Protein AF-A0A0D8HEV3-F1 (afdb_monomer_lite)

InterPro domains:
  IPR001387 Cro/C1-type, helix-turn-helix domain [PF01381] (173-225)
  IPR001387 Cro/C1-type, helix-turn-helix domain [PS50943] (173-229)
  IPR001387 Cro/C1-type, helix-turn-helix domain [SM00530] (172-228)
  IPR001387 Cro/C1-type, helix-turn-helix domain [cd00093] (172-222)
  IPR009241 Toxin HigB-like [PF05973] (32-126)
  IPR010982 Lambda repressor-like, DNA-binding domain superfamily [G3DSA:1.10.260.40] (153-231)
  IPR010982 Lambda repressor-like, DNA-binding domain superfamily [SSF47413] (171-234)

Organism: NCBI:txid1280514

Radius of gyration: 21.29 Å; chains: 1; bounding box: 44×79×55 Å

Secondary structure (DSSP, 8-state):
------------HHHHHHTTSPEEE-TTTHHHHHHS-HHHHHHHHHHHHHHHHHGGG--TTTEEE-TTSSSTTEEEEEE--TTS--EEEEEEE-TTSEEEEEEEEE--S-HHHHHHHHHHHHHHHHHHHHHHHTT-------HHHHHHHS---HHHHHHHHHHHHHHHHHHHHHHHHHHTT--HHHHHHHHTS-HHHHHHHHTT---THHHHHHHHHHHHTT-----EEEETTEEEE--

Foldseek 3Di:
DDDDDDPDPPPDPVVVVVQPWAWEFCPACLVVLVVDDQLVNLLVLLLRVVCRVQPPNPDPPQKDFDVPAPDRQWMWGFGDDPPDKTKIWIWGQDPSRYTYTFDIDIDDPDVPVVCVPCRVRSNVSVVVVVVVVVPDDDDGCTPVVSCVVPNHDPVSSVVSNVQVLLLVLLCVVVVVCVVVVHDLCRVCVVVVHDSVVNVCSSRSVDPCPPVVVVQVVQVVVVHGDWDWDDDPNDIDTRD

Structure (mmCIF, N/CA/C/O backbone):
data_AF-A0A0D8HEV3-F1
#
_entry.id   AF-A0A0D8HEV3-F1
#
loop_
_atom_site.group_PDB
_atom_site.id
_atom_site.type_symbol
_atom_site.label_atom_id
_atom_site.label_alt_id
_atom_site.label_comp_id
_atom_site.label_asym_id
_atom_site.label_entity_id
_atom_site.label_seq_id
_atom_site.pdbx_PDB_ins_code
_atom_site.Cartn_x
_atom_site.Cartn_y
_atom_site.Cartn_z
_atom_site.occupancy
_atom_site.B_iso_or_equiv
_atom_site.auth_seq_id
_atom_site.auth_comp_id
_atom_site.auth_asym_id
_atom_site.auth_atom_id
_atom_site.pdbx_PDB_model_num
ATOM 1 N N . MET A 1 1 ? 7.709 -61.699 -7.935 1.00 41.88 1 MET A N 1
ATOM 2 C CA . MET A 1 1 ? 7.202 -60.574 -8.750 1.00 41.88 1 MET A CA 1
ATOM 3 C C . MET A 1 1 ? 6.383 -59.634 -7.873 1.00 41.88 1 MET A C 1
ATOM 5 O O . MET A 1 1 ? 5.167 -59.719 -7.858 1.00 41.88 1 MET A O 1
ATOM 9 N N . LEU A 1 2 ? 7.050 -58.771 -7.108 1.00 40.12 2 LEU A N 1
ATOM 10 C CA . LEU A 1 2 ? 6.426 -57.695 -6.330 1.00 40.12 2 LEU A CA 1
ATOM 11 C C . LEU A 1 2 ? 7.247 -56.441 -6.622 1.00 40.12 2 LEU A C 1
ATOM 13 O O . LEU A 1 2 ? 8.212 -56.131 -5.932 1.00 40.12 2 LEU A O 1
ATOM 17 N N . GLY A 1 3 ? 6.958 -55.828 -7.766 1.00 36.72 3 GLY A N 1
ATOM 18 C CA . GLY A 1 3 ? 7.695 -54.690 -8.292 1.00 36.72 3 GLY A CA 1
ATOM 19 C C . GLY A 1 3 ? 6.811 -53.452 -8.344 1.00 36.72 3 GLY A C 1
ATOM 20 O O . GLY A 1 3 ? 5.827 -53.441 -9.071 1.00 36.72 3 GLY A O 1
ATOM 21 N N . LYS A 1 4 ? 7.249 -52.413 -7.625 1.00 47.34 4 LYS A N 1
ATOM 22 C CA . LYS A 1 4 ? 6.992 -50.986 -7.879 1.00 47.34 4 LYS A CA 1
ATOM 23 C C . LYS A 1 4 ? 5.541 -50.489 -7.785 1.00 47.34 4 LYS A C 1
ATOM 25 O O . LYS A 1 4 ? 4.960 -50.116 -8.793 1.00 47.34 4 LYS A O 1
ATOM 30 N N . VAL A 1 5 ? 5.042 -50.295 -6.562 1.00 44.47 5 VAL A N 1
ATOM 31 C CA . VAL A 1 5 ? 4.088 -49.205 -6.262 1.00 44.47 5 VAL A CA 1
ATOM 32 C C . VAL A 1 5 ? 4.357 -48.675 -4.845 1.00 44.47 5 VAL A C 1
ATOM 34 O O . VAL A 1 5 ? 3.614 -48.966 -3.920 1.00 44.47 5 VAL A O 1
ATOM 37 N N . SER A 1 6 ? 5.473 -47.970 -4.623 1.00 41.97 6 SER A N 1
ATOM 38 C CA . SER A 1 6 ? 5.705 -47.253 -3.348 1.00 41.97 6 SER A CA 1
ATOM 39 C C . SER A 1 6 ? 6.809 -46.187 -3.443 1.00 41.97 6 SER A C 1
ATOM 41 O O . SER A 1 6 ? 7.627 -46.038 -2.538 1.00 41.97 6 SER A O 1
ATOM 43 N N . GLN A 1 7 ? 6.868 -45.437 -4.542 1.00 44.56 7 GLN A N 1
ATOM 44 C CA . GLN A 1 7 ? 7.720 -44.244 -4.640 1.00 44.56 7 GLN A CA 1
ATOM 45 C C . GLN A 1 7 ? 6.965 -43.154 -5.398 1.00 44.56 7 GLN A C 1
ATOM 47 O O . GLN A 1 7 ? 7.212 -42.937 -6.577 1.00 44.56 7 GLN A O 1
ATOM 52 N N . LEU A 1 8 ? 5.988 -42.523 -4.742 1.00 42.38 8 LEU A N 1
ATOM 53 C CA . LEU A 1 8 ? 5.342 -41.308 -5.259 1.00 42.38 8 LEU A CA 1
ATOM 54 C C . LEU A 1 8 ? 4.633 -40.490 -4.166 1.00 42.38 8 LEU A C 1
ATOM 56 O O . LEU A 1 8 ? 3.624 -39.851 -4.426 1.00 42.38 8 LEU A O 1
ATOM 60 N N . LEU A 1 9 ? 5.156 -40.494 -2.934 1.00 39.75 9 LEU A N 1
ATOM 61 C CA . LEU A 1 9 ? 4.653 -39.645 -1.843 1.00 39.75 9 LEU A CA 1
ATOM 62 C C . LEU A 1 9 ? 5.797 -39.076 -0.992 1.00 39.75 9 LEU A C 1
ATOM 64 O O . LEU A 1 9 ? 5.834 -39.223 0.224 1.00 39.75 9 LEU A O 1
ATOM 68 N N . SER A 1 10 ? 6.733 -38.394 -1.644 1.00 40.28 10 SER A N 1
ATOM 69 C CA . SER A 1 10 ? 7.584 -37.400 -0.982 1.00 40.28 10 SER A CA 1
ATOM 70 C C . SER A 1 10 ? 7.535 -36.092 -1.771 1.00 40.28 10 SER A C 1
ATOM 72 O O . SER A 1 10 ? 8.560 -35.555 -2.182 1.00 40.28 10 SER A O 1
ATOM 74 N N . TYR A 1 11 ? 6.320 -35.605 -2.042 1.00 42.97 11 TYR A N 1
ATOM 75 C CA . TYR A 1 11 ? 6.133 -34.207 -2.412 1.00 42.97 11 TYR A CA 1
ATOM 76 C C . TYR A 1 11 ? 6.361 -33.389 -1.143 1.00 42.97 11 TYR A C 1
ATOM 78 O O . TYR A 1 11 ? 5.596 -33.471 -0.185 1.00 42.97 11 TYR A O 1
ATOM 86 N N . THR A 1 12 ? 7.483 -32.680 -1.103 1.00 38.09 12 THR A N 1
ATOM 87 C CA . THR A 1 12 ? 7.842 -31.791 -0.003 1.00 38.09 12 THR A CA 1
ATOM 88 C C . THR A 1 12 ? 6.762 -30.710 0.162 1.00 38.09 12 THR A C 1
ATOM 90 O O . THR A 1 12 ? 6.308 -30.152 -0.840 1.00 38.09 12 THR A O 1
ATOM 93 N N . PRO A 1 13 ? 6.351 -30.360 1.397 1.00 46.06 13 PRO A N 1
ATOM 94 C CA . PRO A 1 13 ? 5.347 -29.318 1.642 1.00 46.06 13 PRO A CA 1
ATOM 95 C C . PRO A 1 13 ? 5.717 -27.958 1.022 1.00 46.06 13 PRO A C 1
ATOM 97 O O . PRO A 1 13 ? 4.826 -27.188 0.683 1.00 46.06 13 PRO A O 1
ATOM 100 N N . TYR A 1 14 ? 7.003 -27.698 0.766 1.00 38.72 14 TYR A N 1
ATOM 101 C CA . TYR A 1 14 ? 7.484 -26.497 0.075 1.00 38.72 14 TYR A CA 1
ATOM 102 C C . TYR A 1 14 ? 6.877 -26.286 -1.322 1.00 38.72 14 TYR A C 1
ATOM 104 O O . TYR A 1 14 ? 6.535 -25.157 -1.655 1.00 38.72 14 TYR A O 1
ATOM 112 N N . MET A 1 15 ? 6.662 -27.347 -2.109 1.00 43.66 15 MET A N 1
ATOM 113 C CA . MET A 1 15 ? 6.097 -27.223 -3.465 1.00 43.66 15 MET A CA 1
ATOM 114 C C . MET A 1 15 ? 4.649 -26.718 -3.468 1.00 43.66 15 MET A C 1
ATOM 116 O O . MET A 1 15 ? 4.245 -26.041 -4.406 1.00 43.66 15 MET A O 1
ATOM 120 N N . LEU A 1 16 ? 3.863 -27.011 -2.427 1.00 43.81 16 LEU A N 1
ATOM 121 C CA . LEU A 1 16 ? 2.491 -26.502 -2.312 1.00 43.81 16 LEU A CA 1
ATOM 122 C C . LEU A 1 16 ? 2.462 -25.022 -1.898 1.00 43.81 16 LEU A C 1
ATOM 124 O O . LEU A 1 16 ? 1.586 -24.292 -2.352 1.00 43.81 16 LEU A O 1
ATOM 128 N N . TYR A 1 17 ? 3.429 -24.560 -1.096 1.00 51.31 17 TYR A N 1
ATOM 129 C CA . TYR A 1 17 ? 3.538 -23.148 -0.706 1.00 51.31 17 TYR A CA 1
ATOM 130 C C . TYR A 1 17 ? 3.984 -22.252 -1.867 1.00 51.31 17 TYR A C 1
ATOM 132 O O . TYR A 1 17 ? 3.418 -21.175 -2.046 1.00 51.31 17 TYR A O 1
ATOM 140 N N . THR A 1 18 ? 4.932 -22.702 -2.696 1.00 49.38 18 THR A N 1
ATOM 141 C CA . THR A 1 18 ? 5.424 -21.925 -3.850 1.00 49.38 18 THR A CA 1
ATOM 142 C C . THR A 1 18 ? 4.330 -21.642 -4.886 1.00 49.38 18 THR A C 1
ATOM 144 O O . THR A 1 18 ? 4.354 -20.605 -5.530 1.00 49.38 18 THR A O 1
ATOM 147 N N . VAL A 1 19 ? 3.328 -22.517 -5.020 1.00 52.00 19 VAL A N 1
ATOM 148 C CA . VAL A 1 19 ? 2.248 -22.374 -6.019 1.00 52.00 19 VAL A CA 1
ATOM 149 C C . VAL A 1 19 ? 1.100 -21.464 -5.533 1.00 52.00 19 VAL A C 1
ATOM 151 O O . VAL A 1 19 ? 0.225 -21.091 -6.314 1.00 52.00 19 VAL A O 1
ATOM 154 N N . LEU A 1 20 ? 1.074 -21.089 -4.248 1.00 58.97 20 LEU A N 1
ATOM 155 C CA . LEU A 1 20 ? -0.033 -20.332 -3.641 1.00 58.97 20 LEU A CA 1
ATOM 156 C C . LEU A 1 20 ? 0.286 -18.860 -3.342 1.00 58.97 20 LEU A C 1
ATOM 158 O O . LEU A 1 20 ? -0.647 -18.086 -3.103 1.00 58.97 20 LEU A O 1
ATOM 162 N N . LEU A 1 21 ? 1.562 -18.472 -3.347 1.00 73.69 21 LEU A N 1
ATOM 163 C CA . LEU A 1 21 ? 1.994 -17.105 -3.051 1.00 73.69 21 LEU A CA 1
ATOM 164 C C . LEU A 1 21 ? 1.842 -16.188 -4.270 1.00 73.69 21 LEU A C 1
ATOM 166 O O . LEU A 1 21 ? 1.850 -16.640 -5.413 1.00 73.69 21 LEU A O 1
ATOM 170 N N . TRP A 1 22 ? 1.662 -14.892 -4.013 1.00 88.50 22 TRP A N 1
ATOM 171 C CA . TRP A 1 22 ? 1.766 -13.880 -5.060 1.00 88.50 22 TRP A CA 1
ATOM 172 C C . TRP A 1 22 ? 3.236 -13.584 -5.341 1.00 88.50 22 TRP A C 1
ATOM 174 O O . TRP A 1 22 ? 4.049 -13.563 -4.424 1.00 88.50 22 TRP A O 1
ATOM 184 N N . GLU A 1 23 ? 3.572 -13.305 -6.592 1.00 90.94 23 GLU A N 1
ATOM 185 C CA . GLU A 1 23 ? 4.892 -12.811 -6.974 1.00 90.94 23 GLU A CA 1
ATOM 186 C C . GLU A 1 23 ? 4.846 -11.310 -7.270 1.00 90.94 23 GLU A C 1
ATOM 188 O O . GLU A 1 23 ? 3.782 -10.719 -7.470 1.00 90.94 23 GLU A O 1
ATOM 193 N N . VAL A 1 24 ? 6.016 -10.675 -7.303 1.00 92.56 24 VAL A N 1
ATOM 194 C CA . VAL A 1 24 ? 6.175 -9.295 -7.774 1.00 92.56 24 VAL A CA 1
ATOM 195 C C . VAL A 1 24 ? 7.055 -9.293 -9.017 1.00 92.56 24 VAL A C 1
ATOM 197 O O . VAL A 1 24 ? 8.162 -9.826 -8.995 1.00 92.56 24 VAL A O 1
ATOM 200 N N . ASN A 1 25 ? 6.575 -8.676 -10.094 1.00 93.62 25 ASN A N 1
ATOM 201 C CA . ASN A 1 25 ? 7.342 -8.418 -11.306 1.00 93.62 25 ASN A CA 1
ATOM 202 C C . ASN A 1 25 ? 7.888 -6.986 -11.260 1.00 93.62 25 ASN A C 1
ATOM 204 O O . ASN A 1 25 ? 7.122 -6.022 -11.296 1.00 93.62 25 ASN A O 1
ATOM 208 N N . LEU A 1 26 ? 9.212 -6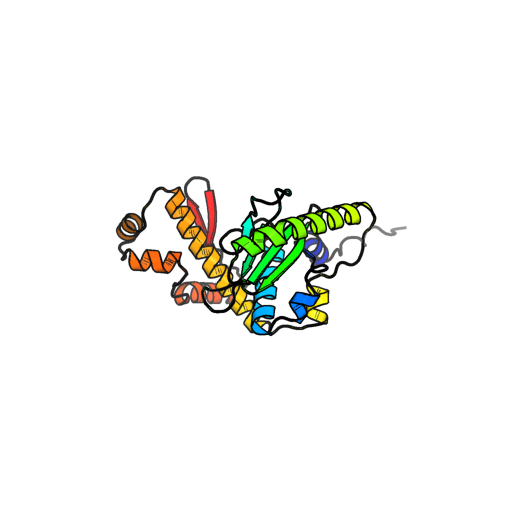.868 -11.195 1.00 94.31 26 LEU A N 1
ATOM 209 C CA . LEU A 1 26 ? 9.954 -5.619 -11.042 1.00 94.31 26 LEU A CA 1
ATOM 210 C C . LEU A 1 26 ? 10.599 -5.137 -12.351 1.00 94.31 26 LEU A C 1
ATOM 212 O O . LEU A 1 26 ? 11.332 -4.151 -12.316 1.00 94.31 26 LEU A O 1
ATOM 216 N N . GLU A 1 27 ? 10.335 -5.791 -13.492 1.00 91.75 27 GLU A N 1
ATOM 217 C CA . GLU A 1 27 ? 10.981 -5.520 -14.791 1.00 91.75 27 GLU A CA 1
ATOM 218 C C . GLU A 1 27 ? 11.031 -4.024 -15.131 1.00 91.75 27 GLU A C 1
ATOM 220 O O . GLU A 1 27 ? 12.071 -3.532 -15.565 1.00 91.75 27 GLU A O 1
ATOM 225 N N . PHE A 1 28 ? 9.938 -3.294 -14.890 1.00 94.50 28 PHE A N 1
ATOM 226 C CA . PHE A 1 28 ? 9.807 -1.890 -15.287 1.00 94.50 28 PHE A CA 1
ATOM 227 C C . PHE A 1 28 ? 10.352 -0.879 -14.272 1.00 94.50 28 PHE A C 1
ATOM 229 O O . PHE A 1 28 ? 10.540 0.284 -14.623 1.00 94.50 28 PHE A O 1
ATOM 236 N N . ILE A 1 29 ? 10.605 -1.289 -13.025 1.00 95.12 29 ILE A N 1
ATOM 237 C CA . ILE A 1 29 ? 11.024 -0.375 -11.946 1.00 95.12 29 ILE A CA 1
ATOM 238 C C . ILE A 1 29 ? 12.372 -0.740 -11.321 1.00 95.12 29 ILE A C 1
ATOM 240 O O . ILE A 1 29 ? 12.812 -0.069 -10.393 1.00 95.12 29 ILE A O 1
ATOM 244 N N . GLU A 1 30 ? 13.035 -1.793 -11.796 1.00 94.38 30 GLU A N 1
ATOM 245 C CA . GLU A 1 30 ? 14.289 -2.282 -11.219 1.00 94.38 30 GLU A CA 1
ATOM 246 C C . GLU A 1 30 ? 15.364 -1.190 -11.147 1.00 94.38 30 GLU A C 1
ATOM 248 O O . GLU A 1 30 ? 15.954 -0.988 -10.088 1.00 94.38 30 GLU A O 1
ATOM 253 N N . SER A 1 31 ? 15.591 -0.438 -12.229 1.00 94.19 31 SER A N 1
ATOM 254 C CA . SER A 1 31 ? 16.591 0.639 -12.230 1.00 94.19 31 SER A CA 1
ATOM 255 C C . SER A 1 31 ? 16.287 1.690 -11.162 1.00 94.19 31 SER A C 1
ATOM 257 O O . SER A 1 31 ? 17.171 2.088 -10.413 1.00 94.19 31 SER A O 1
ATOM 259 N N . TRP A 1 32 ? 15.013 2.062 -11.020 1.00 94.44 32 TRP A N 1
ATOM 260 C CA . TRP A 1 32 ? 14.573 2.980 -9.976 1.00 94.44 32 TRP A CA 1
ATOM 261 C C . TRP A 1 32 ? 14.821 2.410 -8.574 1.00 94.44 32 TRP A C 1
ATOM 263 O O . TRP A 1 32 ? 15.275 3.134 -7.692 1.00 94.44 32 TRP A O 1
ATOM 273 N N . LEU A 1 33 ? 14.598 1.107 -8.367 1.00 94.56 33 LEU A N 1
ATOM 274 C CA . LEU A 1 33 ? 14.912 0.450 -7.097 1.00 94.56 33 LEU A CA 1
ATOM 275 C C . LEU A 1 33 ? 16.406 0.482 -6.778 1.00 94.56 33 LEU A C 1
ATOM 277 O O . LEU A 1 33 ? 16.734 0.550 -5.600 1.00 94.56 33 LEU A O 1
ATOM 281 N N . TYR A 1 34 ? 17.302 0.440 -7.769 1.00 94.88 34 TYR A N 1
ATOM 282 C CA . TYR A 1 34 ? 18.751 0.592 -7.569 1.00 94.88 34 TYR A CA 1
ATOM 283 C C . TYR A 1 34 ? 19.168 2.029 -7.225 1.00 94.88 34 TYR A C 1
ATOM 285 O O . TYR A 1 34 ? 20.137 2.213 -6.488 1.00 94.88 34 TYR A O 1
ATOM 293 N N . ASP A 1 35 ? 18.409 3.027 -7.669 1.00 93.50 35 ASP A N 1
ATOM 294 C CA . ASP A 1 35 ? 18.722 4.442 -7.437 1.00 93.50 35 ASP A CA 1
ATOM 295 C C . ASP A 1 35 ? 18.258 4.960 -6.063 1.00 93.50 35 ASP A C 1
ATOM 297 O O . ASP A 1 35 ? 18.703 6.016 -5.608 1.00 93.50 35 ASP A O 1
ATOM 301 N N . LEU A 1 36 ? 17.380 4.225 -5.370 1.00 91.69 36 LEU A N 1
ATOM 302 C CA . LEU A 1 36 ? 16.915 4.595 -4.030 1.00 91.69 36 LEU A CA 1
ATOM 303 C C . LEU A 1 36 ? 18.047 4.585 -2.995 1.00 91.69 36 LEU A C 1
ATOM 305 O O . LEU A 1 36 ? 18.925 3.717 -3.018 1.00 91.69 36 LEU A O 1
ATOM 309 N N . ASP A 1 37 ? 17.965 5.479 -2.005 1.00 91.69 37 ASP A N 1
ATOM 310 C CA . ASP A 1 37 ? 18.753 5.340 -0.780 1.00 91.69 37 ASP A CA 1
ATOM 311 C C . ASP A 1 37 ? 18.374 4.050 -0.034 1.00 91.69 37 ASP A C 1
ATOM 313 O O . ASP A 1 37 ? 17.287 3.496 -0.218 1.00 91.69 37 ASP A O 1
ATOM 317 N N . GLN A 1 38 ? 19.275 3.559 0.817 1.00 92.88 38 GLN A N 1
ATOM 318 C CA . GLN A 1 38 ? 19.108 2.246 1.439 1.00 92.88 38 GLN A CA 1
ATOM 319 C C . GLN A 1 38 ? 17.831 2.133 2.282 1.00 92.88 38 GLN A C 1
ATOM 321 O O . GLN A 1 38 ? 17.143 1.120 2.196 1.00 92.88 38 GLN A O 1
ATOM 326 N N . ASN A 1 39 ? 17.476 3.170 3.045 1.00 91.38 39 ASN A N 1
ATOM 327 C CA . ASN A 1 39 ? 16.289 3.133 3.895 1.00 91.38 39 ASN A CA 1
ATOM 328 C C . ASN A 1 39 ? 15.008 3.169 3.047 1.00 91.38 39 ASN A C 1
ATOM 330 O O . ASN A 1 39 ? 14.067 2.424 3.314 1.00 91.38 39 ASN A O 1
ATOM 334 N N . SER A 1 40 ? 14.957 4.007 2.007 1.00 91.31 40 SER A N 1
ATOM 335 C CA . SER A 1 40 ? 13.819 4.024 1.077 1.00 91.31 40 SER A CA 1
ATOM 336 C C . SER A 1 40 ? 13.669 2.693 0.341 1.00 91.31 40 SER A C 1
ATOM 338 O O . SER A 1 40 ? 12.555 2.185 0.230 1.00 91.31 40 SER A O 1
ATOM 340 N N . TYR A 1 41 ? 14.777 2.095 -0.104 1.00 94.44 41 TYR A N 1
ATOM 341 C CA . TYR A 1 41 ? 14.788 0.772 -0.725 1.00 94.44 41 TYR A CA 1
ATOM 342 C C . TYR A 1 41 ? 14.237 -0.302 0.223 1.00 94.44 41 TYR A C 1
ATOM 344 O O . TYR A 1 41 ? 13.283 -0.993 -0.125 1.00 94.44 41 TYR A O 1
ATOM 352 N N . GLU A 1 42 ? 14.750 -0.390 1.452 1.00 95.00 42 GLU A N 1
ATOM 353 C CA . GLU A 1 42 ? 14.277 -1.342 2.468 1.00 95.00 42 GLU A CA 1
ATOM 354 C C . GLU A 1 42 ? 12.796 -1.135 2.813 1.00 95.00 42 GLU A C 1
ATOM 356 O O . GLU A 1 42 ? 12.054 -2.097 3.026 1.00 95.00 42 GLU A O 1
ATOM 361 N N . GLN A 1 43 ? 12.328 0.114 2.794 1.00 93.38 43 GLN A N 1
ATOM 362 C CA . GLN A 1 43 ? 10.914 0.435 2.948 1.00 93.38 43 GLN A CA 1
ATOM 363 C C . GLN A 1 43 ? 10.068 -0.071 1.771 1.00 93.38 43 GLN A C 1
ATOM 365 O O . GLN A 1 43 ? 8.967 -0.572 2.001 1.00 93.38 43 GLN A O 1
ATOM 370 N N . VAL A 1 44 ? 10.544 0.033 0.528 1.00 94.31 44 VAL A N 1
ATOM 371 C CA . VAL A 1 44 ? 9.840 -0.546 -0.629 1.00 94.31 44 VAL A CA 1
ATOM 372 C C . VAL A 1 44 ? 9.809 -2.067 -0.530 1.00 94.31 44 VAL A C 1
ATOM 374 O O . VAL A 1 44 ? 8.748 -2.660 -0.702 1.00 94.31 44 VAL A O 1
ATOM 377 N N . ILE A 1 45 ? 10.932 -2.699 -0.184 1.00 96.12 45 ILE A N 1
ATOM 378 C CA . ILE A 1 45 ? 11.028 -4.157 -0.035 1.00 96.12 45 ILE A CA 1
ATOM 379 C C . ILE A 1 45 ? 10.036 -4.670 1.014 1.00 96.12 45 ILE A C 1
ATOM 381 O O . ILE A 1 45 ? 9.313 -5.627 0.749 1.00 96.12 45 ILE A O 1
ATOM 385 N N . ALA A 1 46 ? 9.906 -3.984 2.153 1.00 94.94 46 ALA A N 1
ATOM 386 C CA . ALA A 1 46 ? 8.886 -4.292 3.156 1.00 94.94 46 ALA A CA 1
ATOM 387 C C . ALA A 1 46 ? 7.458 -4.293 2.579 1.00 94.94 46 ALA A C 1
ATOM 389 O O . ALA A 1 46 ? 6.669 -5.190 2.877 1.00 94.94 46 ALA A O 1
ATOM 390 N N . ALA A 1 47 ? 7.117 -3.310 1.742 1.00 94.62 47 ALA A N 1
ATOM 391 C CA . ALA A 1 47 ? 5.799 -3.228 1.117 1.00 94.62 47 ALA A CA 1
ATOM 392 C C . ALA A 1 47 ? 5.585 -4.315 0.047 1.00 94.62 47 ALA A C 1
ATOM 394 O O . ALA A 1 47 ? 4.489 -4.868 -0.047 1.00 94.62 47 ALA A O 1
ATOM 395 N N . LEU A 1 48 ? 6.626 -4.656 -0.721 1.00 95.44 48 LEU A N 1
ATOM 396 C CA . LEU A 1 48 ? 6.587 -5.740 -1.707 1.00 95.44 48 LEU A CA 1
ATOM 397 C C . LEU A 1 48 ? 6.401 -7.110 -1.043 1.00 95.44 48 LEU A C 1
ATOM 399 O O . LEU A 1 48 ? 5.601 -7.905 -1.523 1.00 95.44 48 LEU A O 1
ATOM 403 N N . GLU A 1 49 ? 7.057 -7.372 0.090 1.00 94.56 49 GLU A N 1
ATOM 404 C CA . GLU A 1 49 ? 6.823 -8.599 0.866 1.00 94.56 49 GLU A CA 1
ATOM 405 C C . GLU A 1 49 ? 5.376 -8.687 1.365 1.00 94.56 49 GLU A C 1
ATOM 407 O O . GLU A 1 49 ? 4.741 -9.730 1.248 1.00 94.56 49 GLU A O 1
ATOM 412 N N . LEU A 1 50 ? 4.803 -7.576 1.843 1.00 92.12 50 LEU A N 1
ATOM 413 C CA . LEU A 1 50 ? 3.388 -7.553 2.227 1.00 92.12 50 LEU A CA 1
ATOM 414 C C . LEU A 1 50 ? 2.451 -7.785 1.032 1.00 92.12 50 LEU A C 1
ATOM 416 O O . LEU A 1 50 ? 1.392 -8.391 1.207 1.00 92.12 50 LEU A O 1
ATOM 420 N N . LEU A 1 51 ? 2.814 -7.318 -0.168 1.00 92.81 51 LEU A N 1
ATOM 421 C CA . LEU A 1 51 ? 2.074 -7.613 -1.399 1.00 92.81 51 LEU A CA 1
ATOM 422 C C . LEU A 1 51 ? 2.155 -9.096 -1.775 1.00 92.81 51 LEU A C 1
ATOM 424 O O . LEU A 1 51 ? 1.135 -9.651 -2.169 1.00 92.81 51 LEU A O 1
ATOM 428 N N . ILE A 1 52 ? 3.312 -9.740 -1.616 1.00 91.81 52 ILE A N 1
ATOM 429 C CA . ILE A 1 52 ? 3.480 -11.188 -1.832 1.00 91.81 52 ILE A CA 1
ATOM 430 C C . ILE A 1 52 ? 2.605 -11.983 -0.850 1.00 91.81 52 ILE A C 1
ATOM 432 O O . ILE A 1 52 ? 1.860 -12.880 -1.252 1.00 91.81 52 ILE A O 1
ATOM 436 N N . ASP A 1 53 ? 2.628 -11.602 0.429 1.00 89.06 53 ASP A N 1
ATOM 437 C CA . ASP A 1 53 ? 1.907 -12.304 1.494 1.00 89.06 53 ASP A CA 1
ATOM 438 C C . ASP A 1 53 ? 0.381 -12.167 1.377 1.00 89.06 53 ASP A C 1
ATOM 440 O O . ASP A 1 53 ? -0.372 -13.086 1.706 1.00 89.06 53 ASP A O 1
ATOM 444 N N . ARG A 1 54 ? -0.108 -10.985 0.978 1.00 87.50 54 ARG A N 1
ATOM 445 C CA . ARG A 1 54 ? -1.541 -10.634 1.035 1.00 87.50 54 ARG A CA 1
ATOM 446 C C . ARG A 1 54 ? -2.209 -10.557 -0.333 1.00 87.50 54 ARG A C 1
ATOM 448 O O . ARG A 1 54 ? -3.437 -10.662 -0.412 1.00 87.50 54 ARG A O 1
ATOM 455 N N . GLY A 1 55 ? -1.438 -10.340 -1.394 1.00 90.50 55 GLY A N 1
ATOM 456 C CA . GLY A 1 55 ? -1.947 -10.128 -2.742 1.00 90.50 55 GLY A CA 1
ATOM 457 C C . GLY A 1 55 ? -3.010 -9.021 -2.808 1.00 90.50 55 GLY A C 1
ATOM 458 O O . GLY A 1 55 ? -2.898 -8.008 -2.111 1.00 90.50 55 GLY A O 1
ATOM 459 N N . PRO A 1 56 ? -4.095 -9.220 -3.582 1.00 90.38 56 PRO A N 1
ATOM 460 C CA . PRO A 1 56 ? -5.202 -8.275 -3.730 1.00 90.38 56 PRO A CA 1
ATOM 461 C C . PRO A 1 56 ? -5.925 -7.892 -2.438 1.00 90.38 56 PRO A C 1
ATOM 463 O O . PRO A 1 56 ? -6.670 -6.915 -2.443 1.00 90.38 56 PRO A O 1
ATOM 466 N N . GLN A 1 57 ? -5.734 -8.645 -1.348 1.00 87.88 57 GLN A N 1
ATOM 467 C CA . GLN A 1 57 ? -6.317 -8.327 -0.041 1.00 87.88 57 GLN A CA 1
ATOM 468 C C . GLN A 1 57 ? -5.515 -7.268 0.728 1.00 87.88 57 GLN A C 1
ATOM 470 O O . GLN A 1 57 ? -5.964 -6.791 1.776 1.00 87.88 57 GLN A O 1
ATOM 475 N N . LEU A 1 58 ? -4.330 -6.883 0.237 1.00 89.00 58 LEU A N 1
ATOM 476 C CA . LEU A 1 58 ? -3.655 -5.690 0.724 1.00 89.00 58 LEU A CA 1
ATOM 477 C C . LEU A 1 58 ? -4.412 -4.464 0.211 1.00 89.00 58 LEU A C 1
ATOM 479 O O . LEU A 1 58 ? -4.415 -4.172 -0.982 1.00 89.00 58 LEU A O 1
ATOM 483 N N . GLY A 1 59 ? -5.086 -3.778 1.129 1.00 86.81 59 GLY A N 1
ATOM 484 C CA . GLY A 1 59 ? -5.887 -2.594 0.846 1.00 86.81 59 GLY A CA 1
ATOM 485 C C . GLY A 1 59 ? -5.315 -1.341 1.495 1.00 86.81 59 GLY A C 1
ATOM 486 O O . GLY A 1 59 ? -4.119 -1.231 1.783 1.00 86.81 59 GLY A O 1
ATOM 487 N N . ARG A 1 60 ? -6.199 -0.383 1.751 1.00 88.25 60 ARG A N 1
ATOM 488 C CA . ARG A 1 60 ? -5.835 0.887 2.371 1.00 88.25 60 ARG A CA 1
ATOM 489 C C . ARG A 1 60 ? -5.288 0.683 3.797 1.00 88.25 60 ARG A C 1
ATOM 491 O O . ARG A 1 60 ? -5.665 -0.275 4.473 1.00 88.25 60 ARG A O 1
ATOM 498 N N . PRO A 1 61 ? -4.370 1.558 4.247 1.00 86.75 61 PRO A N 1
ATOM 499 C CA . PRO A 1 61 ? -3.883 2.761 3.568 1.00 86.75 61 PRO A CA 1
ATOM 500 C C . PRO A 1 61 ? -2.710 2.505 2.606 1.00 86.75 61 PRO A C 1
ATOM 502 O O . PRO A 1 61 ? -2.326 3.421 1.884 1.00 86.75 61 PRO A O 1
ATOM 505 N N . LEU A 1 62 ? -2.149 1.290 2.582 1.00 89.75 62 LEU A N 1
ATOM 506 C CA . LEU A 1 62 ? -0.954 0.968 1.793 1.00 89.75 62 LEU A CA 1
ATOM 507 C C . LEU A 1 62 ? -1.249 0.834 0.304 1.00 89.75 62 LEU A C 1
ATOM 509 O O . LEU A 1 62 ? -0.432 1.237 -0.513 1.00 89.75 62 LEU A O 1
ATOM 513 N N . VAL A 1 63 ? -2.401 0.274 -0.053 1.00 92.81 63 VAL A N 1
ATOM 514 C CA . VAL A 1 63 ? -2.809 0.080 -1.444 1.00 92.81 63 VAL A CA 1
ATOM 515 C C . VAL A 1 63 ? -4.124 0.795 -1.699 1.00 92.81 63 VAL A C 1
ATOM 517 O O . VAL A 1 63 ? -5.049 0.738 -0.888 1.00 92.81 63 VAL A O 1
ATOM 520 N N . ASP A 1 64 ? -4.230 1.448 -2.852 1.00 92.56 64 ASP A N 1
ATOM 521 C CA . ASP A 1 64 ? -5.481 2.042 -3.316 1.00 92.56 64 ASP A CA 1
ATOM 522 C C . ASP A 1 64 ? -5.729 1.760 -4.801 1.00 92.56 64 ASP A C 1
ATOM 524 O O . ASP A 1 64 ? -4.853 1.279 -5.515 1.00 92.56 64 ASP A O 1
ATOM 528 N N . THR A 1 65 ? -6.949 2.025 -5.266 1.00 94.56 65 THR A N 1
ATOM 529 C CA . THR A 1 65 ? -7.338 1.831 -6.669 1.00 94.56 65 THR A CA 1
ATOM 530 C C . THR A 1 65 ? -7.182 3.117 -7.469 1.00 94.56 65 THR A C 1
ATOM 532 O O . THR A 1 65 ? -7.704 4.166 -7.086 1.00 94.56 65 THR A O 1
ATOM 535 N N . VAL A 1 66 ? -6.543 3.017 -8.633 1.00 95.44 66 VAL A N 1
ATOM 536 C CA . VAL A 1 66 ? -6.294 4.150 -9.530 1.00 95.44 66 VAL A CA 1
ATOM 537 C C . VAL A 1 66 ? -7.457 4.276 -10.510 1.00 95.44 66 VAL A C 1
ATOM 539 O O . VAL A 1 66 ? -7.463 3.699 -11.592 1.00 95.44 66 VAL A O 1
ATOM 542 N N . LYS A 1 67 ? -8.481 5.041 -10.123 1.00 94.25 67 LYS A N 1
ATOM 543 C CA . LYS A 1 67 ? -9.754 5.123 -10.869 1.00 94.25 67 LYS A CA 1
ATOM 544 C C . LYS A 1 67 ? -9.651 5.747 -12.266 1.00 94.25 67 LYS A C 1
ATOM 546 O O . LYS A 1 67 ? -10.547 5.536 -13.073 1.00 94.25 67 LYS A O 1
ATOM 551 N N . ALA A 1 68 ? -8.618 6.547 -12.522 1.00 94.75 68 ALA A N 1
ATOM 552 C CA . ALA A 1 68 ? -8.431 7.231 -13.803 1.00 94.75 68 ALA A CA 1
ATOM 553 C C . ALA A 1 68 ? -7.737 6.362 -14.870 1.00 94.75 68 ALA A C 1
ATOM 555 O O . ALA A 1 68 ? -7.670 6.769 -16.025 1.00 94.75 68 ALA A O 1
ATOM 556 N N . SER A 1 69 ? -7.226 5.188 -14.492 1.00 97.25 69 SER A N 1
ATOM 557 C CA . SER A 1 69 ? -6.651 4.218 -15.427 1.00 97.25 69 SER A CA 1
ATOM 558 C C . SER A 1 69 ? -7.734 3.588 -16.305 1.00 97.25 69 SER A C 1
ATOM 560 O O . SER A 1 69 ? -8.867 3.381 -15.861 1.00 97.25 69 SER A O 1
ATOM 562 N N . ARG A 1 70 ? -7.377 3.213 -17.542 1.00 96.88 70 ARG A N 1
ATOM 563 C CA . ARG A 1 70 ? -8.258 2.380 -18.386 1.00 96.88 70 ARG A CA 1
ATOM 564 C C . ARG A 1 70 ? -8.391 0.942 -17.870 1.00 96.88 70 ARG A C 1
ATOM 566 O O . ARG A 1 70 ? -9.355 0.253 -18.207 1.00 96.88 70 ARG A O 1
ATOM 573 N N . HIS A 1 71 ? -7.449 0.498 -17.040 1.00 95.44 71 HIS A N 1
ATOM 574 C CA . HIS A 1 71 ? -7.393 -0.836 -16.453 1.00 95.44 71 HIS A CA 1
ATOM 575 C C . HIS A 1 71 ? -8.009 -0.839 -15.055 1.00 95.44 71 HIS A C 1
ATOM 577 O O . HIS A 1 71 ? -7.490 -0.246 -14.113 1.00 95.44 71 HIS A O 1
ATOM 583 N N . LYS A 1 72 ? -9.126 -1.556 -14.882 1.00 91.94 72 LYS A N 1
ATOM 584 C CA . LYS A 1 72 ? -9.877 -1.587 -13.608 1.00 91.94 72 LYS A CA 1
ATOM 585 C C . LYS A 1 72 ? -9.088 -2.175 -12.432 1.00 91.94 72 LYS A C 1
ATOM 587 O O . LYS A 1 72 ? -9.424 -1.921 -11.277 1.00 91.94 72 LYS A O 1
ATOM 592 N N . ASN A 1 73 ? -8.077 -2.988 -12.720 1.00 93.31 73 ASN A N 1
ATOM 593 C CA . ASN A 1 73 ? -7.180 -3.595 -11.742 1.00 93.31 73 ASN A CA 1
ATOM 594 C C . ASN A 1 73 ? -5.925 -2.749 -11.464 1.00 93.31 73 ASN A C 1
ATOM 596 O O . ASN A 1 73 ? -5.082 -3.218 -10.705 1.00 93.31 73 ASN A O 1
ATOM 600 N N . MET A 1 74 ? -5.800 -1.533 -12.014 1.00 97.31 74 MET A N 1
ATOM 601 C CA . MET A 1 74 ? -4.696 -0.628 -11.691 1.00 97.31 74 MET A CA 1
ATOM 602 C C . MET A 1 74 ? -4.779 -0.163 -10.233 1.00 97.31 74 MET A C 1
ATOM 604 O O . MET A 1 74 ? -5.810 0.322 -9.745 1.00 97.31 74 MET A O 1
ATOM 608 N N . LYS A 1 75 ? -3.663 -0.308 -9.533 1.00 97.12 75 LYS A N 1
ATOM 609 C CA . LYS A 1 75 ? -3.471 0.005 -8.124 1.00 97.12 75 LYS A CA 1
ATOM 610 C C . LYS A 1 75 ? -2.308 0.968 -7.947 1.00 97.12 75 LYS A C 1
ATOM 612 O O . LYS A 1 75 ? -1.467 1.141 -8.826 1.00 97.12 75 LYS A O 1
ATOM 617 N N . GLU A 1 76 ? -2.270 1.588 -6.780 1.00 95.38 76 GLU A N 1
ATOM 618 C CA . GLU A 1 76 ? -1.113 2.333 -6.307 1.00 95.38 76 GLU A CA 1
ATOM 619 C C . GLU A 1 76 ? -0.659 1.792 -4.957 1.00 95.38 76 GLU A C 1
ATOM 621 O O . GLU A 1 76 ? -1.478 1.552 -4.069 1.00 95.38 76 GLU A O 1
ATOM 626 N N . LEU A 1 77 ? 0.648 1.612 -4.812 1.00 94.12 77 LEU A N 1
ATOM 627 C CA . LEU A 1 77 ? 1.304 1.333 -3.549 1.00 94.12 77 LEU A CA 1
ATOM 628 C C . LEU A 1 77 ? 1.791 2.659 -2.960 1.00 94.12 77 LEU A C 1
ATOM 630 O O . LEU A 1 77 ? 2.505 3.430 -3.609 1.00 94.12 77 LEU A O 1
ATOM 634 N N . ARG A 1 78 ? 1.360 2.938 -1.734 1.00 89.12 78 ARG A N 1
ATOM 635 C CA . ARG A 1 78 ? 1.567 4.183 -0.996 1.00 89.12 78 ARG A CA 1
ATOM 636 C C . ARG A 1 78 ? 2.494 3.895 0.181 1.00 89.12 78 ARG A C 1
ATOM 638 O O . ARG A 1 78 ? 2.042 3.598 1.282 1.00 89.12 78 ARG A O 1
ATOM 645 N N . GLN A 1 79 ? 3.800 4.000 -0.040 1.00 76.12 79 GLN A N 1
ATOM 646 C CA . GLN A 1 79 ? 4.800 3.837 1.018 1.00 76.12 79 GLN A CA 1
ATOM 647 C C . GLN A 1 79 ? 5.424 5.192 1.357 1.00 76.12 79 GLN A C 1
ATOM 649 O O . GLN A 1 79 ? 6.139 5.799 0.564 1.00 76.12 79 GLN A O 1
ATOM 654 N N . GLY A 1 80 ? 5.113 5.703 2.545 1.00 59.69 80 GLY A N 1
ATOM 655 C CA . GLY A 1 80 ? 5.647 6.977 3.007 1.00 59.69 80 GLY A CA 1
ATOM 656 C C . GLY A 1 80 ? 4.899 7.522 4.211 1.00 59.69 80 GLY A C 1
ATOM 657 O O . GLY A 1 80 ? 3.689 7.729 4.147 1.00 59.69 80 GLY A O 1
ATOM 658 N N . SER A 1 81 ? 5.615 7.792 5.301 1.00 49.62 81 SER A N 1
ATOM 659 C CA . SER A 1 81 ? 5.079 8.623 6.378 1.00 49.62 81 SER A CA 1
ATOM 660 C C . SER A 1 81 ? 5.108 10.082 5.924 1.00 49.62 81 SER A C 1
ATOM 662 O O . SER A 1 81 ? 6.102 10.528 5.339 1.00 49.62 81 SER A O 1
ATOM 664 N N . ARG A 1 82 ? 4.046 10.842 6.230 1.00 47.81 82 ARG A N 1
ATOM 665 C CA . ARG A 1 82 ? 4.001 12.298 6.006 1.00 47.81 82 ARG A CA 1
ATOM 666 C C . ARG A 1 82 ? 5.328 12.933 6.450 1.00 47.81 82 ARG A C 1
ATOM 668 O O . ARG A 1 82 ? 5.679 12.872 7.624 1.00 47.81 82 ARG A O 1
ATOM 675 N N . GLY A 1 83 ? 6.061 13.531 5.509 1.00 45.94 83 GLY A N 1
ATOM 676 C CA . GLY A 1 83 ? 7.240 14.355 5.796 1.00 45.94 83 GLY A CA 1
ATOM 677 C C . GLY A 1 83 ? 8.631 13.708 5.691 1.00 45.94 83 GLY A C 1
ATOM 678 O O . GLY A 1 83 ? 9.599 14.445 5.854 1.00 45.94 83 GLY A O 1
ATOM 679 N N . ARG A 1 84 ? 8.783 12.407 5.383 1.00 53.06 84 ARG A N 1
ATOM 680 C CA . ARG A 1 84 ? 10.115 11.801 5.116 1.00 53.06 84 ARG A CA 1
ATOM 681 C C . ARG A 1 84 ? 10.331 11.562 3.614 1.00 53.06 84 ARG A C 1
ATOM 683 O O . ARG A 1 84 ? 10.953 12.395 2.952 1.00 53.06 84 ARG A O 1
ATOM 690 N N . SER A 1 85 ? 9.694 10.539 3.063 1.00 59.25 85 SER A N 1
ATOM 691 C CA . SER A 1 85 ? 9.612 10.234 1.628 1.00 59.25 85 SER A CA 1
ATOM 692 C C . SER A 1 85 ? 8.178 9.806 1.310 1.00 59.25 85 SER A C 1
ATOM 694 O O . SER A 1 85 ? 7.541 9.123 2.111 1.00 59.25 85 SER A O 1
ATOM 696 N N . GLU A 1 86 ? 7.629 10.272 0.188 1.00 73.56 86 GLU A N 1
ATOM 697 C CA . GLU A 1 86 ? 6.322 9.828 -0.304 1.00 73.56 86 GLU A CA 1
ATOM 698 C C . GLU A 1 86 ? 6.567 9.118 -1.626 1.00 73.56 86 GLU A C 1
ATOM 700 O O . GLU A 1 86 ? 6.579 9.738 -2.687 1.00 73.56 86 GLU A O 1
ATOM 705 N N . LEU A 1 87 ? 6.787 7.811 -1.538 1.00 86.06 87 LEU A N 1
ATOM 706 C CA . LEU A 1 87 ? 6.991 6.966 -2.699 1.00 86.06 87 LEU A CA 1
ATOM 707 C C . LEU A 1 87 ? 5.617 6.490 -3.187 1.00 86.06 87 LEU A C 1
ATOM 709 O O . LEU A 1 87 ? 4.720 6.165 -2.388 1.00 86.06 87 LEU A O 1
ATOM 713 N N . ARG A 1 88 ? 5.435 6.480 -4.505 1.00 91.12 88 ARG A N 1
ATOM 714 C CA . ARG A 1 88 ? 4.252 5.912 -5.160 1.00 91.12 88 ARG A CA 1
ATOM 715 C C . ARG A 1 88 ? 4.696 4.952 -6.240 1.00 91.12 88 ARG A C 1
ATOM 717 O O . ARG A 1 88 ? 5.568 5.290 -7.033 1.00 91.12 88 ARG A O 1
ATOM 724 N N . ILE A 1 89 ? 4.065 3.783 -6.270 1.00 95.31 89 ILE A N 1
ATOM 725 C CA . ILE A 1 89 ? 4.257 2.809 -7.342 1.00 95.31 89 ILE A CA 1
ATOM 726 C C . ILE A 1 89 ? 2.898 2.468 -7.940 1.00 95.31 89 ILE A C 1
ATOM 728 O O . ILE A 1 89 ? 2.023 1.987 -7.224 1.00 95.31 89 ILE A O 1
ATOM 732 N N . LEU A 1 90 ? 2.710 2.723 -9.232 1.00 97.38 90 LEU A N 1
ATOM 733 C CA . LEU A 1 90 ? 1.573 2.212 -9.994 1.00 97.38 90 LEU A CA 1
ATOM 734 C C . LEU A 1 90 ? 1.848 0.760 -10.364 1.00 97.38 90 LEU A C 1
ATOM 736 O O . LEU A 1 90 ? 2.930 0.431 -10.855 1.00 97.38 90 LEU A O 1
ATOM 740 N N . PHE A 1 91 ? 0.875 -0.107 -10.121 1.00 97.88 91 PHE A N 1
ATOM 741 C CA . PHE A 1 91 ? 1.008 -1.536 -10.364 1.00 97.88 91 PHE A CA 1
ATOM 742 C C . PHE A 1 91 ? -0.347 -2.175 -10.655 1.00 97.88 91 PHE A C 1
ATOM 744 O O . PHE A 1 91 ? -1.390 -1.578 -10.397 1.00 97.88 91 PHE A O 1
ATOM 751 N N . ALA A 1 92 ? -0.356 -3.405 -11.155 1.00 97.00 92 ALA A N 1
ATOM 752 C CA . ALA A 1 92 ? -1.585 -4.175 -11.315 1.00 97.00 92 ALA A CA 1
ATOM 753 C C . ALA A 1 92 ? -1.365 -5.646 -10.969 1.00 97.00 92 ALA A C 1
ATOM 755 O O . ALA A 1 92 ? -0.279 -6.179 -11.164 1.00 97.00 92 ALA A O 1
ATOM 756 N N . PHE A 1 93 ? -2.410 -6.305 -10.473 1.00 92.81 93 PHE A N 1
ATOM 757 C CA . PHE A 1 93 ? -2.413 -7.757 -10.312 1.00 92.81 93 PHE A CA 1
ATOM 758 C C . PHE A 1 93 ? -2.865 -8.424 -11.611 1.00 92.81 93 PHE A C 1
ATOM 760 O O . PHE A 1 93 ? -3.926 -8.068 -12.137 1.00 92.81 93 PHE A O 1
ATOM 767 N N . ASP A 1 94 ? -2.089 -9.378 -12.114 1.00 88.31 94 ASP A N 1
ATOM 768 C CA . ASP A 1 94 ? -2.449 -10.175 -13.286 1.00 88.31 94 ASP A CA 1
ATOM 769 C C . ASP A 1 94 ? -3.150 -11.498 -12.915 1.00 88.31 94 ASP A C 1
ATOM 771 O O . ASP A 1 94 ? -3.414 -11.795 -11.747 1.00 88.31 94 ASP A O 1
ATOM 775 N N . LEU A 1 95 ? -3.508 -12.284 -13.936 1.00 85.00 95 LEU A N 1
ATOM 776 C CA . LEU A 1 95 ? -4.192 -13.572 -13.767 1.00 85.00 95 LEU A CA 1
ATOM 777 C C . LEU A 1 95 ? -3.253 -14.709 -13.326 1.00 85.00 95 LEU A C 1
ATOM 779 O O . LEU A 1 95 ? -3.733 -15.761 -12.910 1.00 85.00 95 LEU A O 1
ATOM 783 N N . GLU A 1 96 ? -1.939 -14.499 -13.399 1.00 84.69 96 GLU A N 1
ATOM 784 C CA . GLU A 1 96 ? -0.888 -15.469 -13.064 1.00 84.69 96 GLU A CA 1
ATOM 785 C C . GLU A 1 96 ? -0.328 -15.254 -11.651 1.00 84.69 96 GLU A C 1
ATOM 787 O O . GLU A 1 96 ? 0.688 -15.835 -11.289 1.00 84.69 96 GLU A O 1
ATOM 792 N N . ARG A 1 97 ? -1.027 -14.464 -10.826 1.00 87.94 97 ARG A N 1
ATOM 793 C CA . ARG A 1 97 ? -0.642 -14.108 -9.453 1.00 87.94 97 ARG A CA 1
ATOM 794 C C . ARG A 1 97 ? 0.612 -13.238 -9.347 1.00 87.94 97 ARG A C 1
ATOM 796 O O . ARG A 1 97 ? 1.273 -13.252 -8.312 1.00 87.94 97 ARG A O 1
ATOM 803 N N . ASN A 1 98 ? 0.890 -12.403 -10.344 1.00 90.12 98 ASN A N 1
ATOM 804 C CA . ASN A 1 98 ? 1.912 -11.367 -10.227 1.00 90.12 98 ASN A CA 1
ATOM 805 C C . ASN A 1 98 ? 1.281 -10.019 -9.889 1.00 90.12 98 ASN A C 1
ATOM 807 O O . ASN A 1 98 ? 0.334 -9.574 -10.539 1.00 90.12 98 ASN A O 1
ATOM 811 N N . ALA A 1 99 ? 1.855 -9.319 -8.918 1.00 94.50 99 ALA A N 1
ATOM 812 C CA . ALA A 1 99 ? 1.813 -7.868 -8.877 1.00 94.50 99 ALA A CA 1
ATOM 813 C C . ALA A 1 99 ? 2.866 -7.342 -9.861 1.00 94.50 99 ALA A C 1
ATOM 815 O O . ALA A 1 99 ? 4.060 -7.516 -9.645 1.00 94.50 99 ALA A O 1
ATOM 816 N N . VAL A 1 100 ? 2.439 -6.712 -10.949 1.00 95.38 100 VAL A N 1
ATOM 817 C CA . VAL A 1 100 ? 3.319 -6.127 -11.965 1.00 95.38 100 VAL A CA 1
ATOM 818 C C . VAL A 1 100 ? 3.534 -4.663 -11.632 1.00 95.38 100 VAL A C 1
ATOM 820 O O . VAL A 1 100 ? 2.591 -3.877 -11.713 1.00 95.38 100 VAL A O 1
ATOM 823 N N . LEU A 1 101 ? 4.747 -4.307 -11.214 1.00 96.81 101 LEU A N 1
ATOM 824 C CA . LEU A 1 101 ? 5.114 -2.958 -10.796 1.00 96.81 101 LEU A CA 1
ATOM 825 C C . LEU A 1 101 ? 5.543 -2.178 -12.045 1.00 96.81 101 LEU A C 1
ATOM 827 O O . LEU A 1 101 ? 6.505 -2.556 -12.708 1.00 96.81 101 LEU A O 1
ATOM 831 N N . LEU A 1 102 ? 4.806 -1.121 -12.390 1.00 97.25 102 LEU A N 1
ATOM 832 C CA . LEU A 1 102 ? 4.849 -0.508 -13.724 1.00 97.25 102 LEU A CA 1
ATOM 833 C C . LEU A 1 102 ? 5.617 0.811 -13.726 1.00 97.25 102 LEU A C 1
ATOM 835 O O . LEU A 1 102 ? 6.470 1.036 -14.574 1.00 97.25 102 LEU A O 1
ATOM 839 N N . VAL A 1 103 ? 5.294 1.699 -12.787 1.00 96.06 103 VAL A N 1
ATOM 840 C CA . VAL A 1 103 ? 5.887 3.039 -12.709 1.00 96.06 103 VAL A CA 1
ATOM 841 C C . VAL A 1 103 ? 6.079 3.403 -11.253 1.00 96.06 103 VAL A C 1
ATOM 843 O O . VAL A 1 103 ? 5.148 3.266 -10.463 1.00 96.06 103 VAL A O 1
ATOM 846 N N . ALA A 1 104 ? 7.259 3.898 -10.901 1.00 93.00 104 ALA A N 1
ATOM 847 C CA . ALA A 1 104 ? 7.591 4.306 -9.548 1.00 93.00 104 ALA A CA 1
ATOM 848 C C . ALA A 1 104 ? 8.249 5.685 -9.544 1.00 93.00 104 ALA A C 1
ATOM 850 O O . ALA A 1 104 ? 9.006 6.014 -10.454 1.00 93.00 104 ALA A O 1
ATOM 851 N N . GLU A 1 105 ? 7.964 6.490 -8.521 1.00 86.12 105 GLU A N 1
ATOM 852 C CA . GLU A 1 105 ? 8.640 7.773 -8.334 1.00 86.12 105 GLU A CA 1
ATOM 853 C C . GLU A 1 105 ? 8.680 8.190 -6.859 1.00 86.12 105 GLU A C 1
ATOM 855 O O . GLU A 1 105 ? 7.803 7.831 -6.063 1.00 86.12 105 GLU A O 1
ATOM 860 N N . ASP A 1 106 ? 9.703 8.973 -6.505 1.00 79.62 106 ASP A N 1
ATOM 861 C CA . ASP A 1 106 ? 9.804 9.660 -5.219 1.00 79.62 106 ASP A CA 1
ATOM 862 C C . ASP A 1 106 ? 9.418 11.133 -5.391 1.00 79.62 106 ASP A C 1
ATOM 864 O O . ASP A 1 106 ? 10.058 11.878 -6.130 1.00 79.62 106 ASP A O 1
ATOM 868 N N . LYS A 1 107 ? 8.364 11.555 -4.683 1.00 65.69 107 LYS A N 1
ATOM 869 C CA . LYS A 1 107 ? 8.118 12.957 -4.314 1.00 65.69 107 LYS A CA 1
ATOM 870 C C . LYS A 1 107 ? 8.153 13.971 -5.468 1.00 65.69 107 LYS A C 1
ATOM 872 O O . LYS A 1 107 ? 9.022 14.841 -5.551 1.00 65.69 107 LYS A O 1
ATOM 877 N N . SER A 1 108 ? 7.078 13.999 -6.257 1.00 54.34 108 SER A N 1
ATOM 878 C CA . SER A 1 108 ? 6.752 15.184 -7.057 1.00 54.34 108 SER A CA 1
ATOM 879 C C . SER A 1 108 ? 6.023 16.225 -6.194 1.00 54.34 108 SER A C 1
ATOM 881 O O . SER A 1 108 ? 5.102 15.918 -5.438 1.00 54.34 108 SER A O 1
ATOM 883 N N . ARG A 1 109 ? 6.378 17.505 -6.336 1.00 59.25 109 ARG A N 1
ATOM 884 C CA . ARG A 1 109 ? 5.655 18.636 -5.717 1.00 59.25 109 ARG A CA 1
ATOM 885 C C . ARG A 1 109 ? 4.215 18.819 -6.251 1.00 59.25 109 ARG A C 1
ATOM 887 O O . ARG A 1 109 ? 3.557 19.790 -5.892 1.00 59.25 109 ARG A O 1
ATOM 894 N N . SER A 1 110 ? 3.713 17.915 -7.101 1.00 74.56 110 SER A N 1
ATOM 895 C CA . SER A 1 110 ? 2.336 17.917 -7.602 1.00 74.56 110 SER A CA 1
ATOM 896 C C . SER A 1 110 ? 1.906 16.514 -8.043 1.00 74.56 110 SER A C 1
ATOM 898 O O . SER A 1 110 ? 1.999 16.160 -9.220 1.00 74.56 110 SER A O 1
ATOM 900 N N . TRP A 1 111 ? 1.361 15.738 -7.100 1.00 80.06 111 TRP A N 1
ATOM 901 C CA . TRP A 1 111 ? 0.797 14.410 -7.372 1.00 80.06 111 TRP A CA 1
ATOM 902 C C . TRP A 1 111 ? -0.215 14.409 -8.518 1.00 80.06 111 TRP A C 1
ATOM 904 O O . TRP A 1 111 ? -0.262 13.461 -9.289 1.00 80.06 111 TRP A O 1
ATOM 914 N N . LYS A 1 112 ? -0.985 15.491 -8.686 1.00 86.25 112 LYS A N 1
ATOM 915 C CA . LYS A 1 112 ? -1.930 15.621 -9.800 1.00 86.25 112 LYS A CA 1
ATOM 916 C C . LYS A 1 112 ? -1.227 15.513 -11.157 1.00 86.25 112 LYS A C 1
ATOM 918 O O . LYS A 1 112 ? -1.615 14.685 -11.972 1.00 86.25 112 LYS A O 1
ATOM 923 N N . LYS A 1 113 ? -0.169 16.304 -11.366 1.00 88.38 113 LYS A N 1
ATOM 924 C CA . LYS A 1 113 ? 0.605 16.274 -12.614 1.00 88.38 113 LYS A CA 1
ATOM 925 C C . LYS A 1 113 ? 1.295 14.924 -12.800 1.00 88.38 113 LYS A C 1
ATOM 927 O O . LYS A 1 113 ? 1.356 14.416 -13.912 1.00 88.38 113 LYS A O 1
ATOM 932 N N . TRP A 1 114 ? 1.783 14.340 -11.708 1.00 90.00 114 TRP A N 1
ATOM 933 C CA . TRP A 1 114 ? 2.375 13.008 -11.736 1.00 90.00 114 TRP A CA 1
ATOM 934 C C . TRP A 1 114 ? 1.387 11.951 -12.232 1.00 90.00 114 TRP A C 1
ATOM 936 O O . TRP A 1 114 ? 1.723 11.207 -13.144 1.00 90.00 114 TRP A O 1
ATOM 946 N N . TYR A 1 115 ? 0.157 11.922 -11.708 1.00 91.81 115 TYR A N 1
ATOM 947 C CA . TYR A 1 115 ? -0.876 10.988 -12.164 1.00 91.81 115 TYR A CA 1
ATOM 948 C C . TYR A 1 115 ? -1.271 11.219 -13.625 1.00 91.81 115 TYR A C 1
ATOM 950 O O . TYR A 1 115 ? -1.377 10.256 -14.379 1.00 91.81 115 TYR A O 1
ATOM 958 N N . GLU A 1 116 ? -1.457 12.476 -14.037 1.00 92.62 116 GLU A N 1
ATOM 959 C CA . GLU A 1 116 ? -1.790 12.826 -15.427 1.00 92.62 116 GLU A CA 1
ATOM 960 C C . GLU A 1 116 ? -0.747 12.297 -16.424 1.00 92.62 116 GLU A C 1
ATOM 962 O O . GLU A 1 116 ? -1.104 11.874 -17.521 1.00 92.62 116 GLU A O 1
ATOM 967 N N . VAL A 1 117 ? 0.531 12.283 -16.032 1.00 93.19 117 VAL A N 1
ATOM 968 C CA . VAL A 1 117 ? 1.636 11.787 -16.863 1.00 93.19 117 VAL A CA 1
ATOM 969 C C . VAL A 1 117 ? 1.799 10.270 -16.753 1.00 93.19 117 VAL A C 1
ATOM 971 O O . VAL A 1 117 ? 1.920 9.591 -17.770 1.00 93.19 117 VAL A O 1
ATOM 974 N N . ASN A 1 118 ? 1.807 9.727 -15.537 1.00 95.44 118 ASN A N 1
ATOM 975 C CA . ASN A 1 118 ? 2.258 8.359 -15.287 1.00 95.44 118 ASN A CA 1
ATOM 976 C C . ASN A 1 118 ? 1.156 7.303 -15.383 1.00 95.44 118 ASN A C 1
ATOM 978 O O . ASN A 1 118 ? 1.477 6.146 -15.636 1.00 95.44 118 ASN A O 1
ATOM 982 N N . ILE A 1 119 ? -0.127 7.661 -15.251 1.00 97.12 119 ILE A N 1
ATOM 983 C CA . ILE A 1 119 ? -1.218 6.695 -15.469 1.00 97.12 119 ILE A CA 1
ATOM 984 C C . ILE A 1 119 ? -1.228 6.188 -16.923 1.00 97.12 119 ILE A C 1
ATOM 986 O O . ILE A 1 119 ? -1.202 4.971 -17.105 1.00 97.12 119 ILE A O 1
ATOM 990 N N . PRO A 1 120 ? -1.180 7.047 -17.966 1.00 97.94 120 PRO A N 1
ATOM 991 C CA . PRO A 1 120 ? -1.087 6.572 -19.348 1.00 97.94 120 PRO A CA 1
ATOM 992 C C . PRO A 1 120 ? 0.147 5.700 -19.618 1.00 97.94 120 PRO A C 1
ATOM 994 O O . PRO A 1 120 ? 0.053 4.730 -20.370 1.00 97.94 120 PRO A O 1
ATOM 997 N N . VAL A 1 121 ? 1.291 6.026 -19.001 1.00 97.31 121 VAL A N 1
ATOM 998 C CA . VAL A 1 121 ? 2.528 5.234 -19.107 1.00 97.31 121 VAL A CA 1
ATOM 999 C C . VAL A 1 121 ? 2.336 3.858 -18.478 1.00 97.31 121 VAL A C 1
ATOM 1001 O O . VAL A 1 121 ? 2.565 2.854 -19.147 1.00 97.31 121 VAL A O 1
ATOM 1004 N N . ALA A 1 122 ? 1.857 3.801 -17.232 1.00 97.81 122 ALA A N 1
ATOM 1005 C CA . ALA A 1 122 ? 1.582 2.546 -16.540 1.00 97.81 122 ALA A CA 1
ATOM 1006 C C . ALA A 1 122 ? 0.593 1.680 -17.324 1.00 97.81 122 ALA A C 1
ATOM 1008 O O . ALA A 1 122 ? 0.807 0.481 -17.483 1.00 97.81 122 ALA A O 1
ATOM 1009 N N . ASP A 1 123 ? -0.455 2.284 -17.879 1.00 98.19 123 ASP A N 1
ATOM 1010 C CA . ASP A 1 123 ? -1.422 1.545 -18.673 1.00 98.19 123 ASP A CA 1
ATOM 1011 C C . ASP A 1 123 ? -0.803 0.921 -19.941 1.00 98.19 123 ASP A C 1
ATOM 1013 O O . ASP A 1 123 ? -1.158 -0.201 -20.305 1.00 98.19 123 ASP A O 1
ATOM 1017 N N . ASN A 1 124 ? 0.113 1.629 -20.618 1.00 97.62 124 ASN A N 1
ATOM 1018 C CA . ASN A 1 124 ? 0.813 1.114 -21.802 1.00 97.62 124 ASN A CA 1
ATOM 1019 C C . ASN A 1 124 ? 1.752 -0.045 -21.443 1.00 97.62 124 ASN A C 1
ATOM 1021 O O . ASN A 1 124 ? 1.792 -1.044 -22.158 1.00 97.62 124 ASN A O 1
ATOM 1025 N N . LEU A 1 125 ? 2.477 0.071 -20.326 1.00 96.38 125 LEU A N 1
ATOM 1026 C CA . LEU A 1 125 ? 3.348 -0.995 -19.822 1.00 96.38 125 LEU A CA 1
ATOM 1027 C C . LEU A 1 125 ? 2.541 -2.239 -19.430 1.00 96.38 125 LEU A C 1
ATOM 1029 O O . LEU A 1 125 ? 2.967 -3.366 -19.681 1.00 96.38 125 LEU A O 1
ATOM 1033 N N . LEU A 1 126 ? 1.341 -2.049 -18.874 1.00 95.12 126 LEU A N 1
ATOM 1034 C CA . LEU A 1 126 ? 0.447 -3.158 -18.556 1.00 95.12 126 LEU A CA 1
ATOM 1035 C C . LEU A 1 126 ? -0.089 -3.844 -19.821 1.00 95.12 126 LEU A C 1
ATOM 1037 O O . LEU A 1 126 ? -0.131 -5.073 -19.873 1.00 95.12 126 LEU A O 1
ATOM 1041 N N . ASP A 1 127 ? -0.443 -3.079 -20.859 1.00 94.62 127 ASP A N 1
ATOM 1042 C CA . ASP A 1 127 ? -0.827 -3.642 -22.161 1.00 94.62 127 ASP A CA 1
ATOM 1043 C C . ASP A 1 127 ? 0.315 -4.461 -22.785 1.00 94.62 127 ASP A C 1
ATOM 1045 O O . ASP A 1 127 ? 0.085 -5.553 -23.315 1.00 94.62 127 ASP A O 1
ATOM 1049 N N . GLU A 1 128 ? 1.553 -3.968 -22.685 1.00 91.88 128 GLU A N 1
ATOM 1050 C CA . GLU A 1 128 ? 2.750 -4.686 -23.127 1.00 91.88 128 GLU A CA 1
ATOM 1051 C C . GLU A 1 128 ? 2.931 -6.008 -22.362 1.00 91.88 128 GLU A C 1
ATOM 1053 O O . GLU A 1 128 ? 3.113 -7.057 -22.990 1.00 91.88 128 GLU A O 1
ATOM 1058 N N . HIS A 1 129 ? 2.827 -5.983 -21.028 1.00 88.94 129 HIS A N 1
ATOM 1059 C CA . HIS A 1 129 ? 2.927 -7.177 -20.177 1.00 88.94 129 HIS A CA 1
ATOM 1060 C C . HIS A 1 129 ? 1.876 -8.230 -20.542 1.00 88.94 129 HIS A C 1
ATOM 1062 O O . HIS A 1 129 ? 2.216 -9.381 -20.825 1.00 88.94 129 HIS A O 1
ATOM 1068 N N . ILE A 1 130 ? 0.603 -7.830 -20.642 1.00 88.75 130 ILE A N 1
ATOM 1069 C CA . ILE A 1 130 ? -0.504 -8.725 -21.022 1.00 88.75 130 ILE A CA 1
ATOM 1070 C C . ILE A 1 130 ? -0.278 -9.312 -22.430 1.00 88.75 130 ILE A C 1
ATOM 1072 O O . ILE A 1 130 ? -0.616 -10.470 -22.698 1.00 88.75 130 ILE A O 1
ATOM 1076 N N . GLY A 1 131 ? 0.313 -8.538 -23.346 1.00 84.62 131 GLY A N 1
ATOM 1077 C CA . GLY A 1 131 ? 0.709 -9.006 -24.674 1.00 84.62 131 GLY A CA 1
ATOM 1078 C C . GLY A 1 131 ? 1.834 -10.052 -24.653 1.00 84.62 131 GLY A C 1
ATOM 1079 O O . GLY A 1 131 ? 1.782 -11.014 -25.428 1.00 84.62 131 GLY A O 1
ATOM 1080 N N . LYS A 1 132 ? 2.828 -9.894 -23.765 1.00 76.81 132 LYS A N 1
ATOM 1081 C CA . LYS A 1 132 ? 3.953 -10.831 -23.571 1.00 76.81 132 LYS A CA 1
ATOM 1082 C C . LYS A 1 132 ? 3.509 -12.152 -22.927 1.00 76.81 132 LYS A C 1
ATOM 1084 O O . LYS A 1 132 ? 3.932 -13.207 -23.405 1.00 76.81 132 LYS A O 1
ATOM 1089 N N . GLN A 1 133 ? 2.612 -12.118 -21.933 1.00 68.50 133 GLN A N 1
ATOM 1090 C CA . GLN A 1 133 ? 2.102 -13.319 -21.239 1.00 68.50 133 GLN A CA 1
ATOM 1091 C C . GLN A 1 133 ? 1.500 -14.355 -22.192 1.00 68.50 133 GLN A C 1
ATOM 1093 O O . GLN A 1 133 ? 1.718 -15.555 -22.052 1.00 68.50 133 GLN A O 1
ATOM 1098 N N . LYS A 1 134 ? 0.821 -13.902 -23.249 1.00 59.88 134 LYS A N 1
ATOM 1099 C CA . LYS A 1 134 ? 0.234 -14.796 -24.260 1.00 59.88 134 LYS A CA 1
ATOM 1100 C C . LYS A 1 134 ? 1.272 -15.567 -25.091 1.00 59.88 134 LYS A C 1
ATOM 1102 O O . LYS A 1 134 ? 0.872 -16.436 -25.864 1.00 59.88 134 LYS A O 1
ATOM 1107 N N . ARG A 1 135 ? 2.574 -15.239 -25.009 1.00 59.03 135 ARG A N 1
ATOM 1108 C CA . ARG A 1 135 ? 3.600 -15.712 -25.958 1.00 59.03 135 ARG A CA 1
ATOM 1109 C C . ARG A 1 135 ? 4.661 -16.665 -25.382 1.00 59.03 135 ARG A C 1
ATOM 1111 O O . ARG A 1 135 ? 5.111 -17.481 -26.184 1.00 59.03 135 ARG A O 1
ATOM 1118 N N . ARG A 1 136 ? 5.043 -16.646 -24.086 1.00 56.31 136 ARG A N 1
ATOM 1119 C CA . ARG A 1 136 ? 5.818 -17.729 -23.399 1.00 56.31 136 ARG A CA 1
ATOM 1120 C C . ARG A 1 136 ? 6.162 -17.431 -21.922 1.00 56.31 136 ARG A C 1
ATOM 1122 O O . ARG A 1 136 ? 6.489 -16.293 -21.612 1.00 56.31 136 ARG A O 1
ATOM 1129 N N . ASN A 1 137 ? 6.273 -18.498 -21.109 1.00 48.94 137 ASN A N 1
ATOM 1130 C CA . ASN A 1 137 ? 7.019 -18.604 -19.834 1.00 48.94 137 ASN A CA 1
ATOM 1131 C C . ASN A 1 137 ? 8.433 -18.001 -19.943 1.00 48.94 137 ASN A C 1
ATOM 1133 O O . ASN A 1 137 ? 9.249 -18.539 -20.698 1.00 48.94 137 ASN A O 1
ATOM 1137 N N . LEU A 1 138 ? 8.763 -16.954 -19.181 1.00 52.78 138 LEU A N 1
ATOM 1138 C CA . LEU A 1 138 ? 10.146 -16.497 -19.017 1.00 52.78 138 LEU A CA 1
ATOM 1139 C C . LEU A 1 138 ? 10.404 -15.995 -17.591 1.00 52.78 138 LEU A C 1
ATOM 1141 O O . LEU A 1 138 ? 9.520 -15.433 -16.961 1.00 52.78 138 LEU A O 1
ATOM 1145 N N . MET A 1 139 ? 11.640 -16.216 -17.133 1.00 53.28 139 MET A N 1
ATOM 1146 C CA . MET A 1 139 ? 12.209 -15.743 -15.869 1.00 53.28 139 MET A CA 1
ATOM 1147 C C . MET A 1 139 ? 12.033 -14.229 -15.724 1.00 53.28 139 MET A C 1
ATOM 1149 O O . MET A 1 139 ? 12.756 -13.444 -16.339 1.00 53.28 139 MET A O 1
ATOM 1153 N N . THR A 1 140 ? 11.052 -13.842 -14.923 1.00 62.66 140 THR A N 1
ATOM 1154 C CA . THR A 1 140 ? 10.732 -12.458 -14.594 1.00 62.66 140 THR A CA 1
ATOM 1155 C C . THR A 1 140 ? 11.738 -11.912 -13.582 1.00 62.66 140 THR A C 1
ATOM 1157 O O . THR A 1 140 ? 12.159 -12.631 -12.675 1.00 62.66 140 THR A O 1
ATOM 1160 N N . LYS A 1 141 ? 12.116 -10.631 -13.700 1.00 78.00 141 LYS A N 1
ATOM 1161 C CA . LYS A 1 141 ? 12.875 -9.929 -12.653 1.00 78.00 141 LYS A CA 1
ATOM 1162 C C . LYS A 1 141 ? 11.993 -9.799 -11.416 1.00 78.00 141 LYS A C 1
ATOM 1164 O O . LYS A 1 141 ? 11.168 -8.894 -11.328 1.00 78.00 141 LYS A O 1
ATOM 1169 N N . ASN A 1 142 ? 12.121 -10.753 -10.506 1.00 85.69 142 ASN A N 1
ATOM 1170 C CA . ASN A 1 142 ? 11.312 -10.850 -9.301 1.00 85.69 142 ASN A CA 1
ATOM 1171 C C . ASN A 1 142 ? 12.092 -10.375 -8.065 1.00 85.69 142 ASN A C 1
ATOM 1173 O O . ASN A 1 142 ? 13.249 -9.951 -8.151 1.00 85.69 142 ASN A O 1
ATOM 1177 N N . LEU A 1 143 ? 11.447 -10.428 -6.898 1.00 88.62 143 LEU A N 1
ATOM 1178 C CA . LEU A 1 143 ? 12.057 -9.976 -5.647 1.00 88.62 143 LEU A CA 1
ATOM 1179 C C . LEU A 1 143 ? 13.329 -10.755 -5.289 1.00 88.62 143 LEU A C 1
ATOM 1181 O O . LEU A 1 143 ? 14.278 -10.161 -4.788 1.00 88.62 143 LEU A O 1
ATOM 1185 N N . GLU A 1 144 ? 13.368 -12.061 -5.559 1.00 89.19 144 GLU A N 1
ATOM 1186 C CA . GLU A 1 144 ? 14.540 -12.895 -5.276 1.00 89.19 144 GLU A CA 1
ATOM 1187 C C . GLU A 1 144 ? 15.758 -12.419 -6.075 1.00 89.19 144 GLU A C 1
ATOM 1189 O O . GLU A 1 144 ? 16.829 -12.206 -5.503 1.00 89.19 144 GLU A O 1
ATOM 1194 N N . HIS A 1 145 ? 15.577 -12.164 -7.376 1.00 90.12 145 HIS A N 1
ATOM 1195 C CA . HIS A 1 145 ? 16.633 -11.612 -8.222 1.00 90.12 145 HIS A CA 1
ATOM 1196 C C . HIS A 1 145 ? 17.125 -10.250 -7.711 1.00 90.12 145 HIS A C 1
ATOM 1198 O O . HIS A 1 145 ? 18.332 -10.030 -7.589 1.00 90.12 145 HIS A O 1
ATOM 1204 N N . MET A 1 146 ? 16.193 -9.363 -7.348 1.00 93.69 146 MET A N 1
ATOM 1205 C CA . MET A 1 146 ? 16.516 -8.037 -6.820 1.00 93.69 146 MET A CA 1
ATOM 1206 C C . MET A 1 146 ? 17.330 -8.124 -5.518 1.00 93.69 146 MET A C 1
ATOM 1208 O O . MET A 1 146 ? 18.339 -7.437 -5.367 1.00 93.69 146 MET A O 1
ATOM 1212 N N . LEU A 1 147 ? 16.941 -9.006 -4.593 1.00 93.69 147 LEU A N 1
ATOM 1213 C CA . LEU A 1 147 ? 17.628 -9.190 -3.310 1.00 93.69 147 LEU A CA 1
ATOM 1214 C C . LEU A 1 147 ? 19.004 -9.852 -3.452 1.00 93.69 147 LEU A C 1
ATOM 1216 O O . LEU A 1 147 ? 19.899 -9.553 -2.660 1.00 93.69 147 LEU A O 1
ATOM 1220 N N . ALA A 1 148 ? 19.195 -10.707 -4.461 1.00 92.25 148 ALA A N 1
ATOM 1221 C CA . ALA A 1 148 ? 20.503 -11.272 -4.781 1.00 92.25 148 ALA A CA 1
ATOM 1222 C C . ALA A 1 148 ? 21.485 -10.198 -5.286 1.00 92.25 148 ALA A C 1
ATOM 1224 O O . ALA A 1 148 ? 22.667 -10.238 -4.946 1.00 92.25 148 ALA A O 1
ATOM 1225 N N . GLY A 1 149 ? 21.002 -9.229 -6.073 1.00 92.81 149 GLY A N 1
ATOM 1226 C CA . GLY A 1 149 ? 21.815 -8.131 -6.605 1.00 92.81 149 GLY A CA 1
ATOM 1227 C C . GLY A 1 149 ? 21.978 -6.937 -5.655 1.00 92.81 149 GLY A C 1
ATOM 1228 O O . GLY A 1 149 ? 22.988 -6.236 -5.720 1.00 92.81 149 GLY A O 1
ATOM 1229 N N . ARG A 1 150 ? 21.001 -6.693 -4.776 1.00 95.75 150 ARG A N 1
ATOM 1230 C CA . ARG A 1 150 ? 21.002 -5.607 -3.788 1.00 95.75 150 ARG A CA 1
ATOM 1231 C C . ARG A 1 150 ? 20.372 -6.096 -2.473 1.00 95.75 150 ARG A C 1
ATOM 1233 O O . ARG A 1 150 ? 19.154 -5.978 -2.291 1.00 95.75 150 ARG A O 1
ATOM 1240 N N . PRO A 1 151 ? 21.176 -6.637 -1.542 1.00 95.44 151 PRO A N 1
ATOM 1241 C CA . PRO A 1 151 ? 20.660 -7.159 -0.284 1.00 95.44 151 PRO A CA 1
ATOM 1242 C C . PRO A 1 151 ? 20.115 -6.047 0.624 1.00 95.44 151 PRO A C 1
ATOM 1244 O O . PRO A 1 151 ? 20.463 -4.870 0.508 1.00 95.44 151 PRO A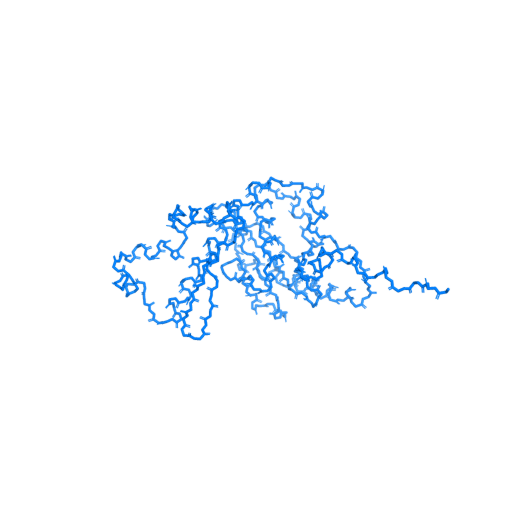 O 1
ATOM 1247 N N . VAL A 1 152 ? 19.261 -6.454 1.561 1.00 95.12 152 VAL A N 1
ATOM 1248 C CA . VAL A 1 152 ? 18.626 -5.592 2.567 1.00 95.12 152 VAL A CA 1
ATOM 1249 C C . VAL A 1 152 ? 19.031 -6.001 3.973 1.00 95.12 152 VAL A C 1
ATOM 1251 O O . VAL A 1 152 ? 19.304 -7.176 4.234 1.00 95.12 152 VAL A O 1
ATOM 1254 N N . ASN A 1 153 ? 18.974 -5.060 4.912 1.00 96.81 153 ASN A N 1
ATOM 1255 C CA . ASN A 1 153 ? 18.954 -5.400 6.323 1.00 96.81 153 ASN A CA 1
ATOM 1256 C C . ASN A 1 153 ? 17.566 -5.944 6.715 1.00 96.81 153 ASN A C 1
ATOM 1258 O O . ASN A 1 153 ? 16.577 -5.211 6.752 1.00 96.81 153 ASN A O 1
ATOM 1262 N N . ARG A 1 154 ? 17.493 -7.242 7.041 1.00 94.31 154 ARG A N 1
ATOM 1263 C CA . ARG A 1 154 ? 16.239 -7.909 7.432 1.00 94.31 154 ARG A CA 1
ATOM 1264 C C . ARG A 1 154 ? 15.581 -7.287 8.661 1.00 94.31 154 ARG A C 1
ATOM 1266 O O . ARG A 1 154 ? 14.358 -7.255 8.716 1.00 94.31 154 ARG A O 1
ATOM 1273 N N . GLU A 1 155 ? 16.356 -6.789 9.622 1.00 92.06 155 GLU A N 1
ATOM 1274 C CA . GLU A 1 155 ? 15.803 -6.166 10.828 1.00 92.06 155 GLU A CA 1
ATOM 1275 C C . GLU A 1 155 ? 15.034 -4.887 10.475 1.00 92.06 155 GLU A C 1
ATOM 1277 O O . GLU A 1 155 ? 13.878 -4.736 10.869 1.00 92.06 155 GLU A O 1
ATOM 1282 N N . VAL A 1 156 ? 15.617 -4.033 9.628 1.00 91.56 156 VAL A N 1
ATOM 1283 C CA . VAL A 1 156 ? 14.988 -2.783 9.171 1.00 91.56 156 VAL A CA 1
ATOM 1284 C C . VAL A 1 156 ? 13.737 -3.059 8.331 1.00 91.56 156 VAL A C 1
ATOM 1286 O O . VAL A 1 156 ? 12.699 -2.419 8.525 1.00 91.56 156 VAL A O 1
ATOM 1289 N N . VAL A 1 157 ? 13.788 -4.054 7.437 1.00 91.56 157 VAL A N 1
ATOM 1290 C CA . VAL A 1 157 ? 12.615 -4.473 6.648 1.00 91.56 157 VAL A CA 1
ATOM 1291 C C . VAL A 1 157 ? 11.480 -4.935 7.564 1.00 91.56 157 VAL A C 1
ATOM 1293 O O . VAL A 1 157 ? 10.338 -4.501 7.398 1.00 91.56 157 VAL A O 1
ATOM 1296 N N . GLU A 1 158 ? 11.770 -5.759 8.572 1.00 87.56 158 GLU A N 1
ATOM 1297 C CA . 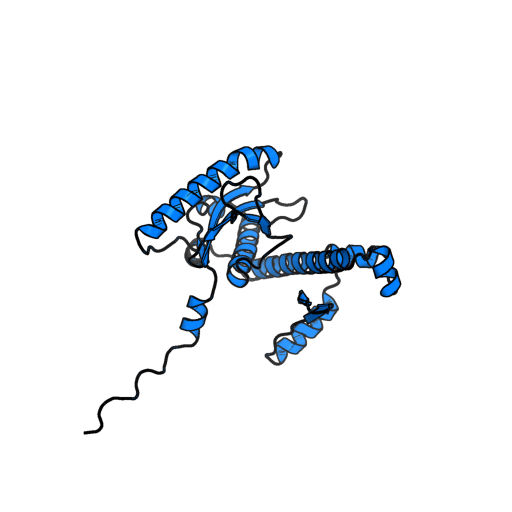GLU A 1 158 ? 10.756 -6.224 9.522 1.00 87.56 158 GLU A CA 1
ATOM 1298 C C . GLU A 1 158 ? 10.200 -5.088 10.394 1.00 87.56 158 GLU A C 1
ATOM 1300 O O . GLU A 1 158 ? 9.002 -5.059 10.689 1.00 87.56 158 GLU A O 1
ATOM 1305 N N . GLU A 1 159 ? 11.011 -4.098 10.769 1.00 87.12 159 GLU A N 1
ATOM 1306 C CA . GLU A 1 159 ? 10.523 -2.887 11.438 1.00 87.12 159 GLU A CA 1
ATOM 1307 C C . GLU A 1 159 ? 9.563 -2.085 10.553 1.00 87.12 159 GLU A C 1
ATOM 1309 O O . GLU A 1 159 ? 8.485 -1.673 11.006 1.00 87.12 159 GLU A O 1
ATOM 1314 N N . HIS A 1 160 ? 9.904 -1.903 9.276 1.00 89.69 160 HIS A N 1
ATOM 1315 C CA . HIS A 1 160 ? 9.030 -1.255 8.304 1.00 89.69 160 HIS A CA 1
ATOM 1316 C C . HIS A 1 160 ? 7.723 -2.026 8.103 1.00 89.69 160 HIS A C 1
ATOM 1318 O O . HIS A 1 160 ? 6.656 -1.408 8.174 1.00 89.69 160 HIS A O 1
ATOM 1324 N N . LYS A 1 161 ? 7.769 -3.357 7.956 1.00 87.38 161 LYS A N 1
ATOM 1325 C CA . LYS A 1 161 ? 6.570 -4.211 7.865 1.00 87.38 161 LYS A CA 1
ATOM 1326 C C . LYS A 1 161 ? 5.695 -4.065 9.097 1.00 87.38 161 LYS A C 1
ATOM 1328 O O . LYS A 1 161 ? 4.495 -3.830 8.976 1.00 87.38 161 LYS A O 1
ATOM 1333 N N . LYS A 1 162 ? 6.283 -4.128 10.295 1.00 84.19 162 LYS A N 1
ATOM 1334 C CA . LYS A 1 162 ? 5.546 -3.932 11.550 1.00 84.19 162 LYS A CA 1
ATOM 1335 C C . LYS A 1 162 ? 4.870 -2.566 11.586 1.00 84.19 162 LYS A C 1
ATOM 1337 O O . LYS A 1 162 ? 3.730 -2.481 12.033 1.00 84.19 162 LYS A O 1
ATOM 1342 N N . ARG A 1 163 ? 5.547 -1.492 11.169 1.00 85.00 163 ARG A N 1
ATOM 1343 C CA . ARG A 1 163 ? 4.958 -0.141 11.110 1.00 85.00 163 ARG A CA 1
ATOM 1344 C C . ARG A 1 163 ? 3.776 -0.094 10.139 1.00 85.00 163 ARG A C 1
ATOM 1346 O O . ARG A 1 163 ? 2.685 0.294 10.541 1.00 85.00 163 ARG A O 1
ATOM 1353 N N . MET A 1 164 ? 3.973 -0.570 8.912 1.00 86.75 164 MET A N 1
ATOM 1354 C CA . MET A 1 164 ? 2.941 -0.627 7.871 1.00 86.75 164 MET A CA 1
ATOM 1355 C C . MET A 1 164 ? 1.720 -1.445 8.308 1.00 86.75 164 MET A C 1
ATOM 1357 O O . MET A 1 164 ? 0.583 -1.015 8.140 1.00 86.75 164 MET A O 1
ATOM 1361 N N . LEU A 1 165 ? 1.937 -2.603 8.934 1.00 83.69 165 LEU A N 1
ATOM 1362 C CA . LEU A 1 165 ? 0.858 -3.431 9.465 1.00 83.69 165 LEU A CA 1
ATOM 1363 C C . LEU A 1 165 ? 0.103 -2.731 10.598 1.00 83.69 165 LEU A C 1
ATOM 1365 O O . LEU A 1 165 ? -1.116 -2.848 10.660 1.00 83.69 165 LEU A O 1
ATOM 1369 N N . THR A 1 166 ? 0.778 -1.981 11.474 1.00 81.56 166 THR A N 1
ATOM 1370 C CA . THR A 1 166 ? 0.086 -1.146 12.471 1.00 81.56 166 THR A CA 1
ATOM 1371 C C . THR A 1 166 ? -0.798 -0.096 11.804 1.00 81.56 166 THR A C 1
ATOM 1373 O O . THR A 1 166 ? -1.949 0.056 12.210 1.00 81.56 166 THR A O 1
ATOM 1376 N N . GLU A 1 167 ? -0.312 0.582 10.765 1.00 81.50 167 GLU A N 1
ATOM 1377 C CA . GLU A 1 167 ? -1.100 1.569 10.016 1.00 81.50 167 GLU A CA 1
ATOM 1378 C C . GLU A 1 167 ? -2.333 0.927 9.357 1.00 81.50 167 GLU A C 1
ATOM 1380 O O . GLU A 1 167 ? -3.443 1.437 9.507 1.00 81.50 167 GLU A O 1
ATOM 1385 N N . VAL A 1 168 ? -2.176 -0.239 8.715 1.00 82.31 168 VAL A N 1
ATOM 1386 C CA . VAL A 1 168 ? -3.293 -1.015 8.136 1.00 82.31 168 VAL A CA 1
ATOM 1387 C C . VAL A 1 168 ? -4.326 -1.388 9.193 1.00 82.31 168 VAL A C 1
ATOM 1389 O O . VAL A 1 168 ? -5.522 -1.210 8.978 1.00 82.31 168 VAL A O 1
ATOM 1392 N N . ARG A 1 169 ? -3.889 -1.889 10.352 1.00 79.25 169 ARG A N 1
ATOM 1393 C CA . ARG A 1 169 ? -4.794 -2.277 11.446 1.00 79.25 169 ARG A CA 1
ATOM 1394 C C . ARG A 1 169 ? -5.579 -1.081 11.978 1.00 79.25 169 ARG A C 1
ATOM 1396 O O . ARG A 1 169 ? -6.782 -1.182 12.187 1.00 79.25 169 ARG A O 1
ATOM 1403 N N . SER A 1 170 ? -4.905 0.050 12.147 1.00 80.50 170 SER A N 1
ATOM 1404 C CA . SER A 1 170 ? -5.505 1.287 12.659 1.00 80.50 170 SER A CA 1
ATOM 1405 C C . SER A 1 170 ? -6.545 1.846 11.689 1.00 80.50 170 SER A C 1
ATOM 1407 O O . SER A 1 170 ? -7.648 2.206 12.097 1.00 80.50 170 SER A O 1
ATOM 1409 N N . TYR A 1 171 ? -6.235 1.811 10.389 1.00 82.31 171 TYR A N 1
ATOM 1410 C CA . TYR A 1 171 ? -7.177 2.166 9.332 1.00 82.31 171 TYR A CA 1
ATOM 1411 C C . TYR A 1 171 ? -8.405 1.245 9.316 1.00 82.31 171 TYR A C 1
ATOM 1413 O O . TYR A 1 171 ? -9.526 1.737 9.257 1.00 82.31 171 TYR A O 1
ATOM 1421 N N . ARG A 1 172 ? -8.219 -0.074 9.459 1.00 80.25 172 ARG A N 1
ATOM 1422 C CA . ARG A 1 172 ? -9.338 -1.032 9.522 1.00 80.25 172 ARG A CA 1
ATOM 1423 C C . ARG A 1 172 ? -10.270 -0.770 10.699 1.00 80.25 172 ARG A C 1
ATOM 1425 O O . ARG A 1 172 ? -11.479 -0.800 10.525 1.00 80.25 172 ARG A O 1
ATOM 1432 N N . LEU A 1 173 ? -9.736 -0.482 11.888 1.00 82.56 173 LEU A N 1
ATOM 1433 C CA . LEU A 1 173 ? -10.570 -0.143 13.050 1.00 82.56 173 LEU A CA 1
ATOM 1434 C C . LEU A 1 173 ? -11.431 1.096 12.787 1.00 82.56 173 LEU A C 1
ATOM 1436 O O . LEU A 1 173 ? -12.608 1.123 13.145 1.00 82.56 173 LEU A O 1
ATOM 1440 N N . ARG A 1 174 ? -10.855 2.097 12.115 1.00 81.88 174 ARG A N 1
ATOM 1441 C CA . ARG A 1 174 ? -11.591 3.280 11.678 1.00 81.88 174 ARG A CA 1
ATOM 1442 C C . ARG A 1 174 ? -12.697 2.930 10.679 1.00 81.88 174 ARG A C 1
ATOM 1444 O O . ARG A 1 174 ? -13.810 3.415 10.851 1.00 81.88 174 ARG A O 1
ATOM 1451 N N . GLU A 1 175 ? -12.410 2.106 9.671 1.00 83.00 175 GLU A N 1
ATOM 1452 C CA . GLU A 1 175 ? -13.418 1.659 8.697 1.00 83.00 175 GLU A CA 1
ATOM 1453 C C . GLU A 1 175 ? -14.572 0.916 9.376 1.00 83.00 175 GLU A C 1
ATOM 1455 O O . GLU A 1 175 ? -15.725 1.215 9.094 1.00 83.00 175 GLU A O 1
ATOM 1460 N N . LEU A 1 176 ? -14.283 0.018 10.324 1.00 83.62 176 LEU A N 1
ATOM 1461 C CA . LEU A 1 176 ? -15.309 -0.701 11.090 1.00 83.62 176 LEU A CA 1
ATOM 1462 C C . LEU A 1 176 ? -16.194 0.246 11.902 1.00 83.62 176 LEU A C 1
ATOM 1464 O O . LEU A 1 176 ? -17.415 0.087 11.944 1.00 83.62 176 LEU A O 1
ATOM 1468 N N . ARG A 1 177 ? -15.582 1.252 12.538 1.00 89.38 177 ARG A N 1
ATOM 1469 C CA . ARG A 1 177 ? -16.322 2.284 13.265 1.00 89.38 177 ARG A CA 1
ATOM 1470 C C . ARG A 1 177 ? -17.239 3.066 12.320 1.00 89.38 177 ARG A C 1
ATOM 1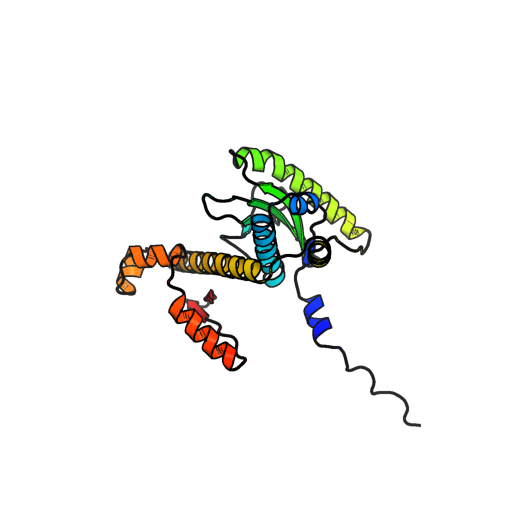472 O O . ARG A 1 177 ? -18.402 3.279 12.652 1.00 89.38 177 ARG A O 1
ATOM 1479 N N . GLU A 1 178 ? -16.715 3.505 11.177 1.00 84.75 178 GLU A N 1
ATOM 1480 C CA . GLU A 1 178 ? -17.474 4.260 10.174 1.00 84.75 178 GLU A CA 1
ATOM 1481 C C . GLU A 1 178 ? -18.605 3.417 9.564 1.00 84.75 178 GLU A C 1
ATOM 1483 O O . GLU A 1 178 ? -19.714 3.919 9.438 1.00 84.75 178 GLU A O 1
ATOM 1488 N N . ALA A 1 179 ? -18.374 2.130 9.288 1.00 82.31 179 ALA A N 1
ATOM 1489 C CA . ALA A 1 179 ? -19.391 1.196 8.794 1.00 82.31 179 ALA A CA 1
ATOM 1490 C C . ALA A 1 179 ? -20.499 0.895 9.818 1.00 82.31 179 ALA A C 1
ATOM 1492 O O . ALA A 1 179 ? -21.591 0.480 9.443 1.00 82.31 179 ALA A O 1
ATOM 1493 N N . SER A 1 180 ? -20.224 1.111 11.106 1.00 82.56 180 SER A N 1
ATOM 1494 C CA . SER A 1 180 ? -21.208 0.975 12.185 1.00 82.56 180 SER A CA 1
ATOM 1495 C C . SER A 1 180 ? -21.972 2.276 12.474 1.00 82.56 180 SER A C 1
ATOM 1497 O O . SER A 1 180 ? -22.691 2.333 13.470 1.00 82.56 180 SER A O 1
ATOM 1499 N N . ASP A 1 181 ? -21.769 3.335 11.677 1.00 87.81 181 ASP A N 1
ATOM 1500 C CA . ASP A 1 181 ? -22.331 4.680 11.880 1.00 87.81 181 ASP A CA 1
ATOM 1501 C C . ASP A 1 181 ? -22.029 5.286 13.269 1.00 87.81 181 ASP A C 1
ATOM 1503 O O . ASP A 1 181 ? -22.792 6.090 13.804 1.00 87.81 181 ASP A O 1
ATOM 1507 N N . VAL A 1 182 ? -20.893 4.917 13.875 1.00 87.44 182 VAL A N 1
ATOM 1508 C CA . VAL A 1 182 ? -20.476 5.410 15.197 1.00 87.44 182 VAL A CA 1
ATOM 1509 C C . VAL A 1 182 ? -19.426 6.513 15.049 1.00 87.44 182 VAL A C 1
ATOM 1511 O O . VAL A 1 182 ? -18.409 6.366 14.367 1.00 87.44 182 VAL A O 1
ATOM 1514 N N . THR A 1 183 ? -19.602 7.637 15.736 1.00 91.81 183 THR A N 1
ATOM 1515 C CA . THR A 1 183 ? -18.580 8.693 15.795 1.00 91.81 183 THR A CA 1
ATOM 1516 C C . THR A 1 183 ? -17.444 8.326 16.755 1.00 91.81 183 THR A C 1
ATOM 1518 O O . THR A 1 183 ? -17.602 7.526 17.677 1.00 91.81 183 THR A O 1
ATOM 1521 N N . GLN A 1 184 ? -16.269 8.950 16.605 1.00 88.75 184 GLN A N 1
ATOM 1522 C CA . GLN A 1 184 ? -15.174 8.758 17.570 1.00 88.75 184 GLN A CA 1
ATOM 1523 C C . GLN A 1 184 ? -15.564 9.179 18.997 1.00 88.75 184 GLN A C 1
ATOM 1525 O O . GLN A 1 184 ? -15.059 8.605 19.958 1.00 88.75 184 GLN A O 1
ATOM 1530 N N . VAL A 1 185 ? -16.453 10.171 19.139 1.00 91.62 185 VAL A N 1
ATOM 1531 C CA . VAL A 1 185 ? -16.954 10.641 20.439 1.00 91.62 185 VAL A CA 1
ATOM 1532 C C . VAL A 1 185 ? -17.834 9.572 21.085 1.00 91.62 185 VAL A C 1
ATOM 1534 O O . VAL A 1 185 ? -17.608 9.216 22.236 1.00 91.62 185 VAL A O 1
ATOM 1537 N N . GLU A 1 186 ? -18.778 9.000 20.338 1.00 86.75 186 GLU A N 1
ATOM 1538 C CA . GLU A 1 186 ? -19.655 7.939 20.845 1.00 86.75 186 GLU A CA 1
ATOM 1539 C C . GLU A 1 186 ? -18.881 6.660 21.173 1.00 86.75 186 GLU A C 1
ATOM 1541 O O . GLU A 1 186 ? -19.123 6.049 22.215 1.00 86.75 186 GLU A O 1
ATOM 1546 N N . LEU A 1 187 ? -17.916 6.268 20.330 1.00 90.50 187 LEU A N 1
ATOM 1547 C CA . LEU A 1 187 ? -17.048 5.125 20.619 1.00 90.50 187 LEU A CA 1
ATOM 1548 C C . LEU A 1 187 ? -16.236 5.360 21.898 1.00 90.50 187 LEU A C 1
ATOM 1550 O O . LEU A 1 187 ? -16.140 4.468 22.738 1.00 90.50 187 LEU A O 1
ATOM 1554 N N . ALA A 1 188 ? -15.694 6.567 22.079 1.00 88.94 188 ALA A N 1
ATOM 1555 C CA . ALA A 1 188 ? -14.960 6.937 23.284 1.00 88.94 188 ALA A CA 1
ATOM 1556 C C . ALA A 1 188 ? -15.837 6.841 24.542 1.00 88.94 188 ALA A C 1
ATOM 1558 O O . ALA A 1 188 ? -15.400 6.275 25.545 1.00 88.94 188 ALA A O 1
ATOM 1559 N N . SER A 1 189 ? -17.091 7.303 24.467 1.00 88.62 189 SER A N 1
ATOM 1560 C CA . SER A 1 189 ? -18.070 7.151 25.549 1.00 88.62 189 SER A CA 1
ATOM 1561 C C . SER A 1 189 ? -18.363 5.682 25.869 1.00 88.62 189 SER A C 1
ATOM 1563 O O . SER A 1 189 ? -18.358 5.316 27.041 1.00 88.62 189 SER A O 1
ATOM 1565 N N . ARG A 1 190 ? -18.557 4.821 24.857 1.00 89.38 190 ARG A N 1
ATOM 1566 C CA . ARG A 1 190 ? -18.797 3.373 25.054 1.00 89.38 190 ARG A CA 1
ATOM 1567 C C . ARG A 1 190 ? -17.604 2.657 25.690 1.00 89.38 190 ARG A C 1
ATOM 1569 O O . ARG A 1 190 ? -17.790 1.748 26.490 1.00 89.38 190 ARG A O 1
ATOM 1576 N N . LEU A 1 191 ? -16.390 3.069 25.331 1.00 83.06 191 LEU A N 1
ATOM 1577 C CA . LEU A 1 191 ? -15.139 2.497 25.831 1.00 83.06 191 LEU A CA 1
ATOM 1578 C C . LEU A 1 191 ? -14.668 3.116 27.158 1.00 83.06 191 LEU A C 1
ATOM 1580 O O . LEU A 1 191 ? -13.662 2.667 27.703 1.00 83.06 191 LEU A O 1
ATOM 1584 N N . ASN A 1 192 ? -15.356 4.144 27.667 1.00 87.50 192 ASN A N 1
ATOM 1585 C CA . ASN A 1 192 ? -14.929 4.943 28.818 1.00 87.50 192 ASN A CA 1
ATOM 1586 C C . ASN A 1 192 ? -13.481 5.472 28.683 1.00 87.50 192 ASN A C 1
ATOM 1588 O O . ASN A 1 192 ? -12.664 5.386 29.602 1.00 87.50 192 ASN A O 1
ATOM 1592 N N . VAL A 1 193 ? -13.147 6.008 27.507 1.00 88.38 193 VAL A N 1
ATOM 1593 C CA . VAL A 1 193 ? -11.858 6.660 27.221 1.00 88.38 193 VAL A CA 1
ATOM 1594 C C . VAL A 1 193 ? -12.085 8.046 26.618 1.00 88.38 193 VAL A C 1
ATOM 1596 O O . VAL A 1 193 ? -13.205 8.426 26.294 1.00 88.38 193 VAL A O 1
ATOM 1599 N N . SER A 1 194 ? -11.021 8.832 26.440 1.00 85.75 194 SER A N 1
ATOM 1600 C CA . SER A 1 194 ? -11.123 10.109 25.728 1.00 85.75 194 SER A CA 1
ATOM 1601 C C . SER A 1 194 ? -11.238 9.907 24.212 1.00 85.75 194 SER A C 1
ATOM 1603 O O . SER A 1 194 ? -10.651 8.980 23.650 1.00 85.75 194 SER A O 1
ATOM 1605 N N . GLN A 1 195 ? -11.916 10.827 23.517 1.00 89.00 195 GLN A N 1
ATOM 1606 C CA . GLN A 1 195 ? -11.945 10.841 22.046 1.00 89.00 195 GLN A CA 1
ATOM 1607 C C . GLN A 1 195 ? -10.531 10.942 21.448 1.00 89.00 195 GLN A C 1
ATOM 1609 O O . GLN A 1 195 ? -10.248 10.312 20.432 1.00 89.00 195 GLN A O 1
ATOM 1614 N N . ASN A 1 196 ? -9.610 11.647 22.116 1.00 86.50 196 ASN A N 1
ATOM 1615 C CA . ASN A 1 196 ? -8.200 11.701 21.724 1.00 86.50 196 ASN A CA 1
ATOM 1616 C C . ASN A 1 196 ? -7.549 10.303 21.754 1.00 86.50 196 ASN A C 1
ATOM 1618 O O . ASN A 1 196 ? -6.859 9.933 20.808 1.00 86.50 196 ASN A O 1
ATOM 1622 N N . ARG A 1 197 ? -7.827 9.479 22.779 1.00 82.88 197 ARG A N 1
ATOM 1623 C CA . ARG A 1 197 ? -7.334 8.091 22.846 1.00 82.88 197 ARG A CA 1
ATOM 1624 C C . ARG A 1 197 ? -7.820 7.269 21.648 1.00 82.88 197 ARG A C 1
ATOM 1626 O O . ARG A 1 197 ? -7.006 6.581 21.042 1.00 82.88 197 ARG A O 1
ATOM 1633 N N . VAL A 1 198 ? -9.101 7.378 21.284 1.00 83.75 198 VAL A N 1
ATOM 1634 C CA . VAL A 1 198 ? -9.674 6.708 20.097 1.00 83.75 198 VAL A CA 1
ATOM 1635 C C . VAL A 1 198 ? -9.005 7.200 18.814 1.00 83.75 198 VAL A C 1
ATOM 1637 O O . VAL A 1 198 ? -8.563 6.392 18.005 1.00 83.75 198 VAL A O 1
ATOM 1640 N N . SER A 1 199 ? -8.851 8.517 18.657 1.00 81.44 199 SER A N 1
ATOM 1641 C CA . SER A 1 199 ? -8.166 9.101 17.502 1.00 81.44 199 SER A CA 1
ATOM 1642 C C . SER A 1 199 ? -6.729 8.589 17.380 1.00 81.44 199 SER A C 1
ATOM 1644 O O . SER A 1 199 ? -6.340 8.131 16.311 1.00 81.44 199 SER A O 1
ATOM 1646 N N . ARG A 1 200 ? -5.949 8.584 18.467 1.00 79.56 200 ARG A N 1
ATOM 1647 C CA . ARG A 1 200 ? -4.583 8.041 18.480 1.00 79.56 200 ARG A CA 1
ATOM 1648 C C . ARG A 1 200 ? -4.532 6.572 18.069 1.00 79.56 200 ARG A C 1
ATOM 1650 O O . ARG A 1 200 ? -3.669 6.199 17.285 1.00 79.56 200 ARG A O 1
ATOM 1657 N N . ILE A 1 201 ? -5.466 5.756 18.556 1.00 77.88 201 ILE A N 1
ATOM 1658 C CA . ILE A 1 201 ? -5.581 4.345 18.165 1.00 77.88 201 ILE A CA 1
ATOM 1659 C C . ILE A 1 201 ? -5.826 4.226 16.655 1.00 77.88 201 ILE A C 1
ATOM 1661 O O . ILE A 1 201 ? -5.103 3.501 15.981 1.00 77.88 201 ILE A O 1
ATOM 1665 N N . GLU A 1 202 ? -6.785 4.978 16.111 1.00 78.56 202 GLU A N 1
ATOM 1666 C CA . GLU A 1 202 ? -7.126 4.964 14.678 1.00 78.56 202 GLU A CA 1
ATOM 1667 C C . GLU A 1 202 ? -6.030 5.557 13.773 1.00 78.56 202 GLU A C 1
ATOM 1669 O O . GLU A 1 202 ? -5.990 5.257 12.580 1.00 78.56 202 GLU A O 1
ATOM 1674 N N . HIS A 1 203 ? -5.116 6.359 14.325 1.00 73.62 203 HIS A N 1
ATOM 1675 C CA . HIS A 1 203 ? -3.944 6.893 13.620 1.00 73.62 203 HIS A CA 1
ATOM 1676 C C . HIS A 1 203 ? -2.667 6.056 13.817 1.00 73.62 203 HIS A C 1
ATOM 1678 O O . HIS A 1 203 ? -1.627 6.408 13.266 1.00 73.62 203 HIS A O 1
ATOM 1684 N N . GLY A 1 204 ? -2.730 4.943 14.558 1.00 65.00 204 GLY A N 1
ATOM 1685 C CA . GLY A 1 204 ? -1.587 4.051 14.778 1.00 65.00 204 GLY A CA 1
ATOM 1686 C C . GLY A 1 204 ? -0.654 4.437 15.924 1.00 65.00 204 GLY A C 1
ATOM 1687 O O . GLY A 1 204 ? 0.345 3.750 16.139 1.00 65.00 204 GLY A O 1
ATOM 1688 N N . ASP A 1 205 ? -1.007 5.445 16.724 1.00 64.38 205 ASP A N 1
ATOM 1689 C CA . ASP A 1 205 ? -0.282 5.879 17.927 1.00 64.38 205 ASP A CA 1
ATOM 1690 C C . ASP A 1 205 ? -0.631 5.010 19.154 1.00 64.38 205 ASP A C 1
ATOM 1692 O O . ASP A 1 205 ? -0.961 5.516 20.239 1.00 64.38 205 ASP A O 1
ATOM 1696 N N . ILE A 1 206 ? -0.5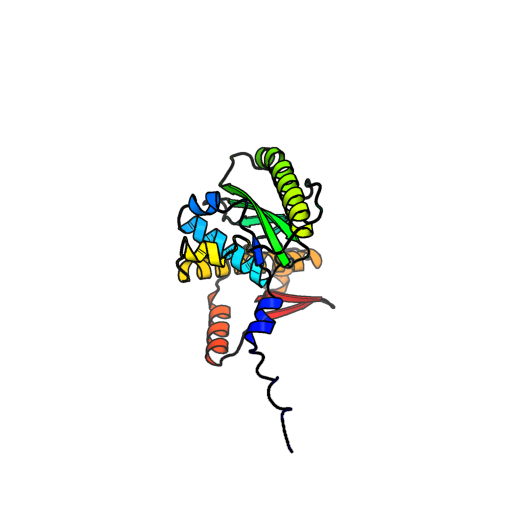90 3.686 18.979 1.00 57.19 206 ILE A N 1
ATOM 1697 C CA . ILE A 1 206 ? -0.875 2.697 20.025 1.00 57.19 206 ILE A CA 1
ATOM 1698 C C . ILE A 1 206 ? 0.414 2.349 20.773 1.00 57.19 206 ILE A C 1
ATOM 1700 O O . ILE A 1 206 ? 1.437 2.020 20.173 1.00 57.19 206 ILE A O 1
ATOM 1704 N N . GLU A 1 207 ? 0.342 2.338 22.103 1.00 55.09 207 GLU A N 1
ATOM 1705 C CA . GLU A 1 207 ? 1.336 1.669 22.943 1.00 55.09 207 GLU A CA 1
ATOM 1706 C C . GLU A 1 207 ? 1.276 0.155 22.668 1.00 55.09 207 GLU A C 1
ATOM 1708 O O . GLU A 1 207 ? 0.420 -0.562 23.182 1.00 55.09 207 GLU A O 1
ATOM 1713 N N . ARG A 1 208 ? 2.178 -0.325 21.800 1.00 56.06 208 ARG A N 1
ATOM 1714 C CA . ARG A 1 208 ? 2.301 -1.724 21.338 1.00 56.06 208 ARG A CA 1
ATOM 1715 C C . ARG A 1 208 ? 2.511 -2.755 22.454 1.00 56.06 208 ARG A C 1
ATOM 1717 O O . ARG A 1 208 ? 2.342 -3.955 22.251 1.00 56.06 208 ARG A O 1
ATOM 1724 N N . THR A 1 209 ? 2.866 -2.285 23.642 1.00 53.75 209 THR A N 1
ATOM 1725 C CA . THR A 1 209 ? 3.520 -3.060 24.694 1.00 53.75 209 THR A CA 1
ATOM 1726 C C . THR A 1 209 ? 2.708 -4.267 25.185 1.00 53.75 209 THR A C 1
ATOM 1728 O O . THR A 1 209 ? 3.288 -5.319 25.453 1.00 53.75 209 THR A O 1
ATOM 1731 N N . GLN A 1 210 ? 1.374 -4.175 25.276 1.00 60.75 210 GLN A N 1
ATOM 1732 C CA . GLN A 1 210 ? 0.550 -5.268 25.827 1.00 60.75 210 GLN A CA 1
ATOM 1733 C C . GLN A 1 210 ? 0.328 -6.419 24.832 1.00 60.75 210 GLN A C 1
ATOM 1735 O O . GLN A 1 210 ? 0.466 -7.587 25.196 1.00 60.75 210 GLN A O 1
ATOM 1740 N N . LEU A 1 211 ? 0.046 -6.104 23.566 1.00 65.75 211 LEU A N 1
ATOM 1741 C CA . LEU A 1 211 ? -0.135 -7.101 22.504 1.00 65.75 211 LEU A CA 1
ATOM 1742 C C . LEU A 1 211 ? 1.185 -7.771 22.115 1.00 65.75 211 LEU A C 1
ATOM 1744 O O . LEU A 1 211 ? 1.205 -8.977 21.874 1.00 65.75 211 LEU A O 1
ATOM 1748 N N . ASP A 1 212 ? 2.290 -7.023 22.121 1.00 67.12 212 ASP A N 1
ATOM 1749 C CA . ASP A 1 212 ? 3.628 -7.576 21.882 1.00 67.12 212 ASP A CA 1
ATOM 1750 C C . ASP A 1 212 ? 4.022 -8.590 22.960 1.00 67.12 212 ASP A C 1
ATOM 1752 O O . ASP A 1 212 ? 4.665 -9.596 22.666 1.00 67.12 212 ASP A O 1
ATOM 1756 N N . THR A 1 213 ? 3.604 -8.358 24.206 1.00 67.94 213 THR A N 1
ATOM 1757 C CA . THR A 1 213 ? 3.848 -9.297 25.307 1.00 67.94 213 THR A CA 1
ATOM 1758 C C . THR A 1 213 ? 3.074 -10.600 25.100 1.00 67.94 213 THR A C 1
ATOM 1760 O O . THR A 1 213 ? 3.664 -11.675 25.187 1.00 67.94 213 THR A O 1
ATOM 1763 N N . LEU A 1 214 ? 1.781 -10.524 24.756 1.00 69.25 214 LEU A N 1
ATOM 1764 C CA . LEU A 1 214 ? 0.970 -11.714 24.461 1.00 69.25 214 LEU A CA 1
ATOM 1765 C C . LEU A 1 214 ? 1.506 -12.483 23.249 1.00 69.25 214 LEU A C 1
ATOM 1767 O O . LEU A 1 214 ? 1.566 -13.709 23.274 1.00 69.25 214 LEU A O 1
ATOM 1771 N N . ARG A 1 215 ? 1.946 -11.766 22.213 1.00 77.38 215 ARG A N 1
ATOM 1772 C CA . ARG A 1 215 ? 2.546 -12.361 21.017 1.00 77.38 215 ARG A CA 1
ATOM 1773 C C . ARG A 1 215 ? 3.813 -13.142 21.355 1.00 77.38 215 ARG A C 1
ATOM 1775 O O . ARG A 1 215 ? 3.878 -14.323 21.040 1.00 77.38 215 ARG A O 1
ATOM 1782 N N . LYS A 1 216 ? 4.759 -12.522 22.072 1.00 72.88 216 LYS A N 1
ATOM 1783 C CA . LYS A 1 216 ? 5.989 -13.189 22.536 1.00 72.88 216 LYS A CA 1
ATOM 1784 C C . LYS A 1 216 ? 5.690 -14.432 23.371 1.00 72.88 216 LYS A C 1
ATOM 1786 O O . LYS A 1 216 ? 6.392 -15.428 23.255 1.00 72.88 216 LYS A O 1
ATOM 1791 N N . TYR A 1 217 ? 4.652 -14.373 24.206 1.00 71.69 217 TYR A N 1
ATOM 1792 C CA . TYR A 1 217 ? 4.238 -15.512 25.017 1.00 71.69 217 TYR A CA 1
ATOM 1793 C C . TYR A 1 217 ? 3.751 -16.674 24.144 1.00 71.69 217 TYR A C 1
ATOM 1795 O O . TYR A 1 217 ? 4.217 -17.792 24.310 1.00 71.69 217 TYR A O 1
ATOM 1803 N N . VAL A 1 218 ? 2.866 -16.412 23.179 1.00 80.81 218 VAL A N 1
ATOM 1804 C CA . VAL A 1 218 ? 2.320 -17.435 22.270 1.00 80.81 218 VAL A CA 1
ATOM 1805 C C . VAL A 1 218 ? 3.400 -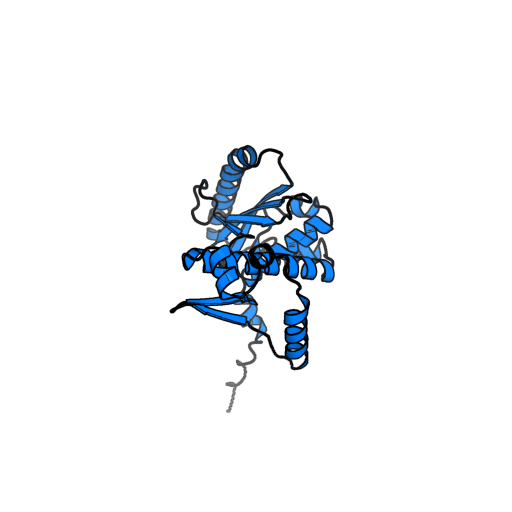18.010 21.339 1.00 80.81 218 VAL A C 1
ATOM 1807 O O . VAL A 1 218 ? 3.473 -19.228 21.173 1.00 80.81 218 VAL A O 1
ATOM 1810 N N . GLU A 1 219 ? 4.285 -17.163 20.807 1.00 84.88 219 GLU A N 1
ATOM 1811 C CA . GLU A 1 219 ? 5.427 -17.572 19.974 1.00 84.88 219 GLU A CA 1
ATOM 1812 C C . GLU A 1 219 ? 6.401 -18.484 20.736 1.00 84.88 219 GLU A C 1
ATOM 1814 O O . GLU A 1 219 ? 6.898 -19.457 20.171 1.00 84.88 219 GLU A O 1
ATOM 1819 N N . ALA A 1 220 ? 6.631 -18.231 22.031 1.00 82.50 220 ALA A N 1
ATOM 1820 C CA . ALA A 1 220 ? 7.487 -19.076 22.869 1.00 82.50 220 ALA A CA 1
ATOM 1821 C C . ALA A 1 220 ? 6.973 -20.523 23.003 1.00 82.50 220 ALA A C 1
ATOM 1823 O O . ALA A 1 220 ? 7.761 -21.428 23.275 1.00 82.50 220 ALA A O 1
ATOM 1824 N N . PHE A 1 221 ? 5.678 -20.756 22.772 1.00 80.69 221 PHE A N 1
ATOM 1825 C CA . PHE A 1 221 ? 5.067 -22.090 22.736 1.00 80.69 221 PHE A CA 1
ATOM 1826 C C . PHE A 1 221 ? 4.835 -22.613 21.308 1.00 80.69 221 PHE A C 1
ATOM 1828 O O . PHE A 1 221 ? 4.144 -23.613 21.128 1.00 80.69 221 PHE A O 1
ATOM 1835 N N . GLY A 1 222 ? 5.397 -21.954 20.287 1.00 74.75 222 GLY A N 1
ATOM 1836 C CA . GLY A 1 222 ? 5.226 -22.330 18.880 1.00 74.75 222 GLY A CA 1
ATOM 1837 C C . GLY A 1 222 ? 3.833 -22.032 18.317 1.00 74.75 222 GLY A C 1
ATOM 1838 O O . GLY A 1 222 ? 3.459 -22.590 17.287 1.00 74.75 222 GLY A O 1
ATOM 1839 N N . GLY A 1 223 ? 3.051 -21.189 18.995 1.00 76.88 223 GLY A N 1
ATOM 1840 C CA . GLY A 1 223 ? 1.739 -20.750 18.532 1.00 76.88 223 GLY A CA 1
ATOM 1841 C C . GLY A 1 223 ? 1.803 -19.461 17.711 1.00 76.88 223 GLY A C 1
ATOM 1842 O O . GLY A 1 223 ? 2.784 -18.721 17.743 1.00 76.88 223 GLY A O 1
ATOM 1843 N N . GLU A 1 224 ? 0.701 -19.147 17.032 1.00 78.88 224 GLU A N 1
ATOM 1844 C CA . GLU A 1 224 ? 0.483 -17.868 16.352 1.00 78.88 224 GLU A CA 1
ATOM 1845 C C . GLU A 1 224 ? -0.686 -17.138 17.030 1.00 78.88 224 GLU A C 1
ATOM 1847 O O . GLU A 1 224 ? -1.801 -17.662 17.094 1.00 78.88 224 GLU A O 1
ATOM 1852 N N . LEU A 1 225 ? -0.450 -15.930 17.552 1.00 73.44 225 LEU A N 1
ATOM 1853 C CA . LEU A 1 225 ? -1.526 -15.103 18.101 1.00 73.44 225 LEU A CA 1
ATOM 1854 C C . LEU A 1 225 ? -2.290 -14.448 16.949 1.00 73.44 225 LEU A C 1
ATOM 1856 O O . LEU A 1 225 ? -1.742 -13.584 16.266 1.00 73.44 225 LEU A O 1
ATOM 1860 N N . ARG A 1 226 ? -3.561 -14.820 16.794 1.00 72.75 226 ARG A N 1
ATOM 1861 C CA . ARG A 1 226 ? -4.511 -14.178 15.882 1.00 72.75 226 ARG A CA 1
ATOM 1862 C C . ARG A 1 226 ? -5.574 -13.456 16.691 1.00 72.75 226 ARG A C 1
ATOM 1864 O O . ARG A 1 226 ? -6.240 -14.074 17.517 1.00 72.75 226 ARG A O 1
ATOM 1871 N N . VAL A 1 227 ? -5.737 -12.160 16.455 1.00 72.00 227 VAL A N 1
ATOM 1872 C CA . VAL A 1 227 ? -6.845 -11.389 17.028 1.00 72.00 227 VAL A CA 1
ATOM 1873 C C . VAL A 1 227 ? -7.879 -11.170 15.938 1.00 72.00 227 VAL A C 1
ATOM 1875 O O . VAL A 1 227 ? -7.602 -10.511 14.935 1.00 72.00 227 VAL A O 1
ATOM 1878 N N . GLU A 1 228 ? -9.059 -11.743 16.138 1.00 71.75 228 GLU A N 1
ATOM 1879 C CA . GLU A 1 228 ? -10.199 -11.653 15.233 1.00 71.75 228 GLU A CA 1
ATOM 1880 C C . GLU A 1 228 ? -11.319 -10.848 15.899 1.00 71.75 228 GLU A C 1
ATOM 1882 O O . GLU A 1 228 ? -11.535 -10.943 17.108 1.00 71.75 228 GLU A O 1
ATOM 1887 N N . VAL A 1 229 ? -12.002 -10.026 15.110 1.00 67.31 229 VAL A N 1
ATOM 1888 C CA . VAL A 1 229 ? -13.190 -9.276 15.518 1.00 67.31 229 VAL A CA 1
ATOM 1889 C C . VAL A 1 229 ? -14.363 -9.782 14.694 1.00 67.31 229 VAL A C 1
ATOM 1891 O O . VAL A 1 229 ? -14.268 -9.825 13.470 1.00 67.31 229 VAL A O 1
ATOM 1894 N N . GLU A 1 230 ? -15.460 -10.131 15.359 1.00 72.19 230 GLU A N 1
ATOM 1895 C CA . GLU A 1 230 ? -16.738 -10.466 14.729 1.00 72.19 230 GLU A CA 1
ATOM 1896 C C . GLU A 1 230 ? -17.722 -9.311 14.967 1.00 72.19 230 GLU A C 1
ATOM 1898 O O . GLU A 1 230 ? -17.950 -8.912 16.112 1.00 72.19 230 GLU A O 1
ATOM 1903 N N . ILE A 1 231 ? -18.253 -8.731 13.887 1.00 71.88 231 ILE A N 1
ATOM 1904 C CA . ILE A 1 231 ? -19.279 -7.678 13.918 1.00 71.88 231 ILE A CA 1
ATOM 1905 C C . ILE A 1 231 ? -20.415 -8.122 12.996 1.00 71.88 231 ILE A C 1
ATOM 1907 O O . ILE A 1 231 ? -20.252 -8.166 11.779 1.00 71.88 231 ILE A O 1
ATOM 1911 N N . GLY A 1 232 ? -21.570 -8.457 13.578 1.00 77.44 232 GLY A N 1
ATOM 1912 C CA . GLY A 1 232 ? -22.655 -9.088 12.822 1.00 77.44 232 GLY A CA 1
ATOM 1913 C C . GLY A 1 232 ? -22.199 -10.435 12.255 1.00 77.44 232 GLY A C 1
ATOM 1914 O O . GLY A 1 232 ? -21.677 -11.256 13.001 1.00 77.44 232 GLY A O 1
ATOM 1915 N N . ASP A 1 233 ? -22.352 -10.625 10.943 1.00 72.56 233 ASP A N 1
ATOM 1916 C CA . ASP A 1 233 ? -21.902 -11.829 10.226 1.00 72.56 233 ASP A CA 1
ATOM 1917 C C . ASP A 1 233 ? -20.481 -11.691 9.633 1.00 72.56 233 ASP A C 1
ATOM 1919 O O . ASP A 1 233 ? -19.986 -12.604 8.966 1.00 72.56 233 ASP A O 1
ATOM 1923 N N . GLU A 1 234 ? -19.805 -10.556 9.844 1.00 61.44 234 GLU A N 1
ATOM 1924 C CA . GLU A 1 234 ? -18.489 -10.279 9.266 1.00 61.44 234 GLU A CA 1
ATOM 1925 C C . GLU A 1 234 ? -17.355 -10.514 10.271 1.00 61.44 234 GLU A C 1
ATOM 1927 O O . GLU A 1 234 ? -17.413 -10.090 11.429 1.00 61.44 234 GLU A O 1
ATOM 1932 N N . ARG A 1 235 ? -16.282 -11.167 9.805 1.00 70.00 235 ARG A N 1
ATOM 1933 C CA . ARG A 1 235 ? -15.078 -11.460 10.592 1.00 70.00 235 ARG A CA 1
ATOM 1934 C C . ARG A 1 235 ? -13.849 -10.758 10.035 1.00 70.00 235 ARG A C 1
ATOM 1936 O O . ARG A 1 235 ? -13.546 -10.848 8.845 1.00 70.00 235 ARG A O 1
ATOM 1943 N N . PHE A 1 236 ? -13.095 -10.112 10.920 1.00 62.62 236 PHE A N 1
ATOM 1944 C CA . PHE A 1 236 ? -11.917 -9.322 10.581 1.00 62.62 236 PHE A CA 1
ATOM 1945 C C . PHE A 1 236 ? -10.707 -9.745 11.405 1.00 62.62 236 PHE A C 1
ATOM 1947 O O . PHE A 1 236 ? -10.706 -9.639 12.628 1.00 62.62 236 PHE A O 1
ATOM 1954 N N . LEU A 1 237 ? -9.618 -10.124 10.736 1.00 63.41 237 LEU A N 1
ATOM 1955 C CA . LEU A 1 237 ? -8.326 -10.302 11.395 1.00 63.41 237 LEU A CA 1
ATOM 1956 C C . LEU A 1 237 ? -7.666 -8.933 11.629 1.00 63.41 237 LEU A C 1
ATOM 1958 O O . LEU A 1 237 ? -7.366 -8.205 10.671 1.00 63.41 237 LEU A O 1
ATOM 1962 N N . ILE A 1 238 ? -7.406 -8.607 12.894 1.00 62.56 238 ILE A N 1
ATOM 1963 C CA . ILE A 1 238 ? -6.844 -7.323 13.325 1.00 62.56 238 ILE A CA 1
ATOM 1964 C C . ILE A 1 238 ? -5.442 -7.420 13.932 1.00 62.56 238 ILE A C 1
ATOM 1966 O O . ILE A 1 238 ? -4.771 -6.391 13.987 1.00 62.56 238 ILE A O 1
ATOM 1970 N N . ALA A 1 239 ? -4.945 -8.590 14.358 1.00 58.25 239 ALA A N 1
ATOM 1971 C CA . ALA A 1 239 ? -3.553 -8.697 14.814 1.00 58.25 239 ALA A CA 1
ATOM 1972 C C . ALA A 1 239 ? -2.925 -10.079 14.702 1.00 58.25 239 ALA A C 1
ATOM 1974 O O . ALA A 1 239 ? -3.684 -11.064 14.798 1.00 58.25 239 ALA A O 1
#

Sequence (239 aa):
MLGKVSQLLSYTPYMLYTVLLWEVNLEFIESWLYDLDQNSYEQVIAALELLIDRGPQLGRPLVDTVKASRHKNMKELRQGSRGRSELRILFAFDLERNAVLLVAEDKSRSWKKWYEVNIPVADNLLDEHIGKQKRRNLMTKNLEHMLAGRPVNREVVEEHKKRMLTEVRSYRLRELREASDVTQVELASRLNVSQNRVSRIEHGDIERTQLDTLRKYVEAFGGELRVEVEIGDERFLIA

pLDDT: mean 80.48, std 16.39, range [36.72, 98.19]